Protein 7EO3 (pdb70)

Sequence (282 aa):
GSSVPAYSGWTLVWADDFTGPAGSLPSSSENWIFDTGHSYPGGPDNWGTGEIIQRYTDDDPANVSLDGNGNLRITPLRSASGEWTSARIETRRRADFKPAPGGVLRIEARRIQLPNVTGEAALGYWPAFWALLGSPYRGDYWNWPRIGEFDIMENVNGLNRVWGVLHCGVAPGGPCNEYDGLGNSRECPGTTCQAGMHTYRFEWDTSRSPNELRWYVDGQHYHTIRQDQLDATTWSSSNMTGHGGYFLLLNVAMMGGAFPDGVAGHATPTSATVPGRSMIVDYVVGVWQSGG

Structure (mmCIF, N/CA/C/O backbone):
data_7EO3
#
_entry.id   7EO3
#
_cell.length_a   60.397
_cell.length_b   61.010
_cell.length_c   70.672
_cell.angle_alpha   90.000
_cell.angle_beta   90.000
_cell.angle_gamma   90.000
#
_symmetry.space_group_name_H-M   'P 21 21 21'
#
loop_
_entity.id
_entity.type
_entity.pdbx_description
1 polymer 1,3-beta-glucanase
2 non-polymer 2-AMINO-2-HYDROXYMETHYL-PROPANE-1,3-DIOL
3 non-polymer 'MAGNESIUM ION'
4 water water
#
loop_
_atom_site.group_PDB
_atom_site.id
_atom_site.type_symbol
_atom_site.label_atom_id
_atom_site.label_alt_id
_atom_site.label_comp_id
_atom_site.label_asym_id
_atom_site.label_entity_id
_atom_site.label_seq_id
_atom_site.pdbx_PDB_ins_code
_atom_site.Cartn_x
_atom_site.Cartn_y
_atom_site.Cartn_z
_atom_site.occupancy
_atom_site.B_iso_or_equiv
_atom_site.auth_seq_id
_atom_site.auth_comp_id
_atom_site.auth_asym_id
_atom_site.auth_atom_id
_atom_site.pdbx_PDB_model_num
ATOM 1 N N . GLY A 1 1 ? 0.246 -16.574 14.701 1.00 43.25 -1 GLY A N 1
ATOM 2 C CA . GLY A 1 1 ? 0.687 -15.367 15.374 1.00 42.92 -1 GLY A CA 1
ATOM 3 C C . GLY A 1 1 ? 0.960 -15.545 16.857 1.00 41.76 -1 GLY A C 1
ATOM 4 O O . GLY A 1 1 ? 1.706 -14.768 17.453 1.00 45.01 -1 GLY A O 1
ATOM 5 N N . SER A 1 2 ? 0.369 -16.578 17.452 1.00 37.82 0 SER A N 1
ATOM 6 C CA . SER A 1 2 ? 0.453 -16.749 18.897 1.00 33.42 0 SER A CA 1
ATOM 7 C C . SER A 1 2 ? 1.825 -17.274 19.321 1.00 24.98 0 SER A C 1
ATOM 8 O O . SER A 1 2 ? 2.459 -18.062 18.608 1.00 22.13 0 SER A O 1
ATOM 11 N N . SER A 1 3 ? 2.278 -16.804 20.492 1.00 20.29 1 SER A N 1
ATOM 12 C CA . SER A 1 3 ? 3.522 -17.193 21.163 1.00 19.00 1 SER A CA 1
ATOM 13 C C . SER A 1 3 ? 4.759 -16.507 20.583 1.00 16.69 1 SER A C 1
ATOM 14 O O . SER A 1 3 ? 4.728 -15.996 19.459 1.00 17.17 1 SER A O 1
ATOM 17 N N . VAL A 1 4 ? 5.844 -16.485 21.354 1.00 15.65 2 VAL A N 1
ATOM 18 C CA . VAL A 1 4 ? 7.056 -15.745 20.971 1.00 15.73 2 VAL A CA 1
ATOM 19 C C . VAL A 1 4 ? 7.610 -16.311 19.669 1.00 15.96 2 VAL A C 1
ATOM 20 O O . VAL A 1 4 ? 7.871 -17.528 19.584 1.00 17.21 2 VAL A O 1
ATOM 24 N N . PRO A 1 5 ? 7.831 -15.489 18.642 1.00 15.65 3 PRO A N 1
ATOM 25 C CA . PRO A 1 5 ? 8.330 -16.008 17.363 1.00 16.49 3 PRO A CA 1
ATOM 26 C C . PRO A 1 5 ? 9.786 -16.430 17.449 1.00 16.79 3 PRO A C 1
ATOM 27 O O . PRO A 1 5 ? 10.571 -15.910 18.240 1.00 19.14 3 PRO A O 1
ATOM 31 N N . ALA A 1 6 ? 10.152 -17.353 16.564 1.00 16.59 4 ALA A N 1
ATOM 32 C CA . ALA A 1 6 ? 11.513 -17.878 16.490 1.00 15.74 4 ALA A CA 1
ATOM 33 C C . ALA A 1 6 ? 12.223 -17.198 15.320 1.00 16.00 4 ALA A C 1
ATOM 34 O O . ALA A 1 6 ? 12.398 -17.773 14.246 1.00 16.07 4 ALA A O 1
ATOM 36 N N . TYR A 1 7 ? 12.654 -15.951 15.539 1.00 16.41 5 TYR A N 1
ATOM 37 C CA . TYR A 1 7 ? 13.195 -15.136 14.452 1.00 15.88 5 TYR A CA 1
ATOM 38 C C . TYR A 1 7 ? 14.558 -15.654 14.010 1.00 17.17 5 TYR A C 1
ATOM 39 O O . TYR A 1 7 ? 15.506 -15.707 14.803 1.00 20.98 5 TYR A O 1
ATOM 48 N N . SER A 1 8 ? 14.654 -16.009 12.736 1.00 14.96 6 SER A N 1
ATOM 49 C CA . SER A 1 8 ? 15.900 -16.478 12.147 1.00 15.00 6 SER A CA 1
ATOM 50 C C . SER A 1 8 ? 16.833 -15.297 11.892 1.00 14.72 6 SER A C 1
ATOM 51 O O . SER A 1 8 ? 16.411 -14.249 11.400 1.00 15.04 6 SER A O 1
ATOM 54 N N . GLY A 1 9 ? 18.107 -15.467 12.237 1.00 14.98 7 GLY A N 1
ATOM 55 C CA . GLY A 1 9 ? 19.078 -14.410 12.048 1.00 15.40 7 GLY A CA 1
ATOM 56 C C . GLY A 1 9 ? 19.116 -13.387 13.157 1.00 14.78 7 GLY A C 1
ATOM 57 O O . GLY A 1 9 ? 19.832 -12.384 13.036 1.00 15.91 7 GLY A O 1
ATOM 58 N N . TRP A 1 10 ? 18.348 -13.600 14.223 1.00 13.81 8 TRP A N 1
ATOM 59 C CA . TRP A 1 10 ? 18.338 -12.761 15.411 1.00 13.30 8 TRP A CA 1
ATOM 60 C C . TRP A 1 10 ? 18.519 -13.656 16.625 1.00 13.43 8 TRP A C 1
ATOM 61 O O . TRP A 1 10 ? 18.258 -14.860 16.573 1.00 15.86 8 TRP A O 1
ATOM 72 N N . THR A 1 11 ? 18.979 -13.062 17.719 1.00 12.67 9 THR A N 1
ATOM 73 C CA . THR A 1 11 ? 19.172 -13.775 18.975 1.00 12.69 9 THR A CA 1
ATOM 74 C C . THR A 1 11 ? 18.202 -13.228 20.010 1.00 12.07 9 THR A C 1
ATOM 75 O O . THR A 1 11 ? 18.174 -12.020 20.261 1.00 12.41 9 THR A O 1
ATOM 79 N N . LEU A 1 12 ? 17.407 -14.118 20.601 1.00 12.90 10 LEU A N 1
ATOM 80 C CA . LEU A 1 12 ? 16.493 -13.713 21.657 1.00 13.81 10 LEU A CA 1
ATOM 81 C C . LEU A 1 12 ? 17.299 -13.365 22.903 1.00 14.13 10 LEU A C 1
ATOM 82 O O . LEU A 1 12 ? 18.057 -14.199 23.412 1.00 15.97 10 LEU A O 1
ATOM 87 N N . VAL A 1 13 ? 17.152 -12.131 23.377 1.00 13.32 11 VAL A N 1
ATOM 88 C CA . VAL A 1 13 ? 17.807 -11.678 24.600 1.00 14.36 11 VAL A CA 1
ATOM 89 C C . VAL A 1 13 ? 16.982 -12.035 25.823 1.00 13.65 11 VAL A C 1
ATOM 90 O O . VAL A 1 13 ? 17.508 -12.536 26.820 1.00 15.07 11 VAL A O 1
ATOM 94 N N . TRP A 1 14 ? 15.680 -11.772 25.755 1.00 12.78 12 TRP A N 1
ATOM 95 C CA . TRP A 1 14 ? 14.792 -11.904 26.896 1.00 13.40 12 TRP A CA 1
ATOM 96 C C . TRP A 1 14 ? 13.363 -11.907 26.375 1.00 12.53 12 TRP A C 1
ATOM 97 O O . TRP A 1 14 ? 13.048 -11.193 25.421 1.00 12.81 12 TRP A O 1
ATOM 108 N N . ALA A 1 15 ? 12.507 -12.711 26.999 1.00 12.51 13 ALA A N 1
ATOM 109 C CA . ALA A 1 15 ? 11.097 -12.699 26.638 1.00 13.00 13 ALA A CA 1
ATOM 110 C C . ALA A 1 15 ? 10.286 -13.234 27.802 1.00 13.31 13 ALA A C 1
ATOM 111 O O . ALA A 1 15 ? 10.789 -13.980 28.646 1.00 15.11 13 ALA A O 1
ATOM 113 N N . ASP A 1 16 ? 9.022 -12.831 27.837 1.00 11.98 14 ASP A N 1
ATOM 114 C CA . ASP A 1 16 ? 8.034 -13.442 28.712 1.00 11.94 14 ASP A CA 1
ATOM 115 C C . ASP A 1 16 ? 6.804 -13.738 27.868 1.00 11.81 14 ASP A C 1
ATOM 116 O O . ASP A 1 16 ? 6.207 -12.816 27.303 1.00 12.50 14 ASP A O 1
ATOM 121 N N . ASP A 1 17 ? 6.458 -15.023 27.751 1.00 11.85 15 ASP A N 1
ATOM 122 C CA . ASP A 1 17 ? 5.270 -15.453 27.020 1.00 12.10 15 ASP A CA 1
ATOM 123 C C . ASP A 1 17 ? 4.057 -15.598 27.925 1.00 11.94 15 ASP A C 1
ATOM 124 O O . ASP A 1 17 ? 2.988 -16.004 27.454 1.00 12.29 15 ASP A O 1
ATOM 129 N N . PHE A 1 18 ? 4.202 -15.293 29.216 1.00 12.33 16 PHE A N 1
ATOM 130 C CA . PHE A 1 18 ? 3.071 -15.235 30.142 1.00 12.48 16 PHE A CA 1
ATOM 131 C C . PHE A 1 18 ? 2.324 -16.562 30.252 1.00 13.54 16 PHE A C 1
ATOM 132 O O . PHE A 1 18 ? 1.100 -16.608 30.386 1.00 14.18 16 PHE A O 1
ATOM 140 N N . THR A 1 19 ? 3.072 -17.651 30.255 1.00 15.98 17 THR A N 1
ATOM 141 C CA . THR A 1 19 ? 2.479 -18.958 30.471 1.00 17.31 17 THR A CA 1
ATOM 142 C C . THR A 1 19 ? 2.398 -19.245 31.965 1.00 17.01 17 THR A C 1
ATOM 143 O O . THR A 1 19 ? 3.241 -18.811 32.757 1.00 17.68 17 THR A O 1
ATOM 147 N N . GLY A 1 20 ? 1.345 -19.948 32.352 1.00 16.66 18 GLY A N 1
ATOM 148 C CA . GLY A 1 20 ? 1.123 -20.255 33.741 1.00 16.82 18 GLY A CA 1
ATOM 149 C C . GLY A 1 20 ? -0.351 -20.218 34.073 1.00 17.10 18 GLY A C 1
ATOM 150 O O . GLY A 1 20 ? -1.185 -19.833 33.249 1.00 17.16 18 GLY A O 1
ATOM 151 N N . PRO A 1 21 ? -0.696 -20.617 35.294 1.00 17.20 19 PRO A N 1
ATOM 152 C CA . PRO A 1 21 ? -2.108 -20.839 35.628 1.00 17.53 19 PRO A CA 1
ATOM 153 C C . PRO A 1 21 ? -2.903 -19.547 35.730 1.00 16.07 19 PRO A C 1
ATOM 154 O O . PRO A 1 21 ? -2.399 -18.497 36.137 1.00 16.13 19 PRO A O 1
ATOM 158 N N . ALA A 1 22 ? -4.177 -19.654 35.361 1.00 16.13 20 ALA A N 1
ATOM 159 C CA . ALA A 1 22 ? -5.109 -18.541 35.472 1.00 16.68 20 ALA A CA 1
ATOM 160 C C . ALA A 1 22 ? -5.125 -17.986 36.888 1.00 16.50 20 ALA A C 1
ATOM 161 O O . ALA A 1 22 ? -5.190 -18.737 37.866 1.00 17.02 20 ALA A O 1
ATOM 163 N N . GLY A 1 23 ? -5.077 -16.659 36.989 1.00 16.20 21 GLY A N 1
ATOM 164 C CA . GLY A 1 23 ? -5.134 -15.981 38.264 1.00 16.32 21 GLY A CA 1
ATOM 165 C C . GLY A 1 23 ? -3.802 -15.798 38.956 1.00 15.66 21 GLY A C 1
ATOM 166 O O . GLY A 1 23 ? -3.742 -15.079 39.959 1.00 17.03 21 GLY A O 1
ATOM 167 N N . SER A 1 24 ? -2.732 -16.412 38.456 1.00 15.30 22 SER A N 1
ATOM 168 C CA . SER A 1 24 ? -1.430 -16.228 39.074 1.00 15.43 22 SER A CA 1
ATOM 169 C C . SER A 1 24 ? -0.792 -14.937 38.568 1.00 14.49 22 SER A C 1
ATOM 170 O O . SER A 1 24 ? -1.134 -14.417 37.500 1.00 14.17 22 SER A O 1
ATOM 173 N N . LEU A 1 25 ? 0.141 -14.416 39.357 1.00 14.88 23 LEU A N 1
ATOM 174 C CA . LEU A 1 25 ? 0.822 -13.192 38.971 1.00 14.85 23 LEU A CA 1
ATOM 175 C C . LEU A 1 25 ? 1.954 -13.513 38.003 1.00 14.76 23 LEU A C 1
ATOM 176 O O . LEU A 1 25 ? 2.538 -14.601 38.057 1.00 15.36 23 LEU A O 1
ATOM 181 N N . PRO A 1 26 ? 2.290 -12.581 37.113 1.00 15.02 24 PRO A N 1
ATOM 182 C CA . PRO A 1 26 ? 3.494 -12.760 36.303 1.00 15.34 24 PRO A CA 1
ATOM 183 C C . PRO A 1 26 ? 4.728 -12.819 37.195 1.00 14.46 24 PRO A C 1
ATOM 184 O O . PRO A 1 26 ? 4.705 -12.425 38.363 1.00 14.35 24 PRO A O 1
ATOM 188 N N . SER A 1 27 ? 5.816 -13.323 36.619 1.00 14.20 25 SER A N 1
ATOM 189 C CA . SER A 1 27 ? 7.012 -13.661 37.382 1.00 15.16 25 SER A CA 1
ATOM 190 C C . SER A 1 27 ? 7.651 -12.447 38.058 1.00 14.42 25 SER A C 1
ATOM 191 O O . SER A 1 27 ? 7.992 -11.458 37.404 1.00 15.04 25 SER A O 1
ATOM 194 N N . SER A 1 28 ? 7.860 -12.547 39.376 1.00 14.26 26 SER A N 1
ATOM 195 C CA A SER A 1 28 ? 8.554 -11.483 40.092 0.60 14.86 26 SER A CA 1
ATOM 196 C CA B SER A 1 28 ? 8.561 -11.512 40.133 0.40 15.17 26 SER A CA 1
ATOM 197 C C . SER A 1 28 ? 10.060 -11.514 39.872 1.00 14.81 26 SER A C 1
ATOM 198 O O . SER A 1 28 ? 10.739 -10.535 40.209 1.00 15.82 26 SER A O 1
ATOM 203 N N . GLU A 1 29 ? 10.597 -12.601 39.313 1.00 15.55 27 GLU A N 1
ATOM 204 C CA . GLU A 1 29 ? 11.980 -12.569 38.857 1.00 17.76 27 GLU A CA 1
ATOM 205 C C . GLU A 1 29 ? 12.116 -11.654 37.647 1.00 16.21 27 GLU A C 1
ATOM 206 O O . GLU A 1 29 ? 13.109 -10.930 37.512 1.00 18.59 27 GLU A O 1
ATOM 212 N N . ASN A 1 30 ? 11.117 -11.669 36.764 1.00 14.44 28 ASN A N 1
ATOM 213 C CA . ASN A 1 30 ? 11.141 -10.846 35.560 1.00 14.16 28 ASN A CA 1
ATOM 214 C C . ASN A 1 30 ? 10.670 -9.426 35.814 1.00 12.74 28 ASN A C 1
ATOM 215 O O . ASN A 1 30 ? 11.158 -8.503 35.154 1.00 13.11 28 ASN A O 1
ATOM 220 N N . TRP A 1 31 ? 9.714 -9.240 36.728 1.00 12.40 29 TRP A N 1
ATOM 221 C CA . TRP A 1 31 ? 8.928 -8.019 36.802 1.00 11.81 29 TRP A CA 1
ATOM 222 C C . TRP A 1 31 ? 8.907 -7.438 38.205 1.00 11.77 29 TRP A C 1
ATOM 223 O O . TRP A 1 31 ? 8.810 -8.167 39.199 1.00 13.49 29 TRP A O 1
ATOM 234 N N . ILE A 1 32 ? 8.968 -6.110 38.250 1.00 11.45 30 ILE A N 1
ATOM 235 C CA . ILE A 1 32 ? 8.638 -5.300 39.412 1.00 11.92 30 ILE A CA 1
ATOM 236 C C . ILE A 1 32 ? 7.198 -4.837 39.242 1.00 11.40 30 ILE A C 1
ATOM 237 O O . ILE A 1 32 ? 6.819 -4.366 38.165 1.00 12.34 30 ILE A O 1
ATOM 242 N N . PHE A 1 33 ? 6.393 -4.966 40.292 1.00 11.43 31 PHE A N 1
ATOM 243 C CA . PHE A 1 33 ? 5.034 -4.431 40.302 1.00 11.99 31 PHE A CA 1
ATOM 244 C C . PHE A 1 33 ? 5.085 -3.067 40.982 1.00 11.74 31 PHE A C 1
ATOM 245 O O . PHE A 1 33 ? 5.383 -2.967 42.177 1.00 13.12 31 PHE A O 1
ATOM 253 N N . ASP A 1 34 ? 4.790 -2.018 40.226 1.00 12.30 32 ASP A N 1
ATOM 254 C CA . ASP A 1 34 ? 4.755 -0.677 40.792 1.00 12.34 32 ASP A CA 1
ATOM 255 C C . ASP A 1 34 ? 3.414 -0.462 41.483 1.00 13.17 32 ASP A C 1
ATOM 256 O O . ASP A 1 34 ? 2.369 -0.863 40.967 1.00 14.96 32 ASP A O 1
ATOM 261 N N . THR A 1 35 ? 3.430 0.157 42.664 1.00 12.91 33 THR A N 1
ATOM 262 C CA . THR A 1 35 ? 2.181 0.409 43.370 1.00 13.06 33 THR A CA 1
ATOM 263 C C . THR A 1 35 ? 2.005 1.893 43.661 1.00 13.21 33 THR A C 1
ATOM 264 O O . THR A 1 35 ? 2.967 2.667 43.706 1.00 14.26 33 THR A O 1
ATOM 268 N N . GLY A 1 36 ? 0.755 2.275 43.895 1.00 12.77 34 GLY A N 1
ATOM 269 C CA . GLY A 1 36 ? 0.472 3.626 44.329 1.00 13.27 34 GLY A CA 1
ATOM 270 C C . GLY A 1 36 ? 0.314 4.622 43.201 1.00 12.94 34 GLY A C 1
ATOM 271 O O . GLY A 1 36 ? -0.065 4.264 42.077 1.00 13.40 34 GLY A O 1
ATOM 272 N N . HIS A 1 37 ? 0.618 5.884 43.512 1.00 12.89 35 HIS A N 1
ATOM 273 C CA . HIS A 1 37 ? 0.415 7.013 42.618 1.00 13.40 35 HIS A CA 1
ATOM 274 C C . HIS A 1 37 ? 1.710 7.627 42.107 1.00 13.09 35 HIS A C 1
ATOM 275 O O . HIS A 1 37 ? 1.654 8.602 41.352 1.00 13.84 35 HIS A O 1
ATOM 282 N N . SER A 1 38 ? 2.867 7.102 42.496 1.00 13.29 36 SER A N 1
ATOM 283 C CA . SER A 1 38 ? 4.126 7.661 42.016 1.00 13.45 36 SER A CA 1
ATOM 284 C C . SER A 1 38 ? 5.253 6.701 42.348 1.00 12.95 36 SER A C 1
ATOM 285 O O . SER A 1 38 ? 5.114 5.825 43.205 1.00 13.34 36 SER A O 1
ATOM 288 N N . TYR A 1 39 ? 6.387 6.908 41.685 1.00 12.63 37 TYR A N 1
ATOM 289 C CA . TYR A 1 39 ? 7.627 6.377 42.215 1.00 12.91 37 TYR A CA 1
ATOM 290 C C . TYR A 1 39 ? 7.937 7.079 43.536 1.00 13.06 37 TYR A C 1
ATOM 291 O O . TYR A 1 39 ? 7.506 8.219 43.759 1.00 13.52 37 TYR A O 1
ATOM 300 N N . PRO A 1 40 ? 8.691 6.432 44.425 1.00 13.60 38 PRO A N 1
ATOM 301 C CA . PRO A 1 40 ? 9.037 7.079 45.702 1.00 14.25 38 PRO A CA 1
ATOM 302 C C . PRO A 1 40 ? 9.951 8.268 45.445 1.00 14.43 38 PRO A C 1
ATOM 303 O O . PRO A 1 40 ? 11.016 8.131 44.838 1.00 15.30 38 PRO A O 1
ATOM 307 N N . GLY A 1 41 ? 9.515 9.448 45.886 1.00 14.10 39 GLY A N 1
ATOM 308 C CA . GLY A 1 41 ? 10.243 10.658 45.576 1.00 14.38 39 GLY A CA 1
ATOM 309 C C . GLY A 1 41 ? 10.098 11.133 44.151 1.00 14.52 39 GLY A C 1
ATOM 310 O O . GLY A 1 41 ? 10.802 12.065 43.753 1.00 15.60 39 GLY A O 1
ATOM 311 N N . GLY A 1 42 ? 9.202 10.534 43.372 1.00 13.54 40 GLY A N 1
ATOM 312 C CA . GLY A 1 42 ? 9.021 10.909 41.992 1.00 13.32 40 GLY A CA 1
ATOM 313 C C . GLY A 1 42 ? 7.880 11.885 41.795 1.00 13.94 40 GLY A C 1
ATOM 314 O O . GLY A 1 42 ? 7.238 12.324 42.752 1.00 14.60 40 GLY A O 1
ATOM 315 N N . PRO A 1 43 ? 7.610 12.255 40.546 1.00 14.34 41 PRO A N 1
ATOM 316 C CA . PRO A 1 43 ? 6.518 13.202 40.285 1.00 15.01 41 PRO A CA 1
ATOM 317 C C . PRO A 1 43 ? 5.161 12.617 40.659 1.00 13.71 41 PRO A C 1
ATOM 318 O O . PRO A 1 43 ? 4.915 11.412 40.528 1.00 13.67 41 PRO A O 1
ATOM 322 N N . ASP A 1 44 ? 4.275 13.499 41.130 1.00 14.47 42 ASP A N 1
ATOM 323 C CA . ASP A 1 44 ? 2.939 13.099 41.550 1.00 15.00 42 ASP A CA 1
ATOM 324 C C . ASP A 1 44 ? 2.178 12.461 40.397 1.00 14.17 42 ASP A C 1
ATOM 325 O O . ASP A 1 44 ? 2.312 12.863 39.238 1.00 14.29 42 ASP A O 1
ATOM 330 N N . ASN A 1 45 ? 1.325 11.497 40.735 1.00 13.94 43 ASN A N 1
ATOM 331 C CA . ASN A 1 45 ? 0.419 10.877 39.770 1.00 13.93 43 ASN A CA 1
ATOM 332 C C . ASN A 1 45 ? 1.151 10.444 38.508 1.00 13.24 43 ASN A C 1
ATOM 333 O O . ASN A 1 45 ? 0.727 10.719 37.382 1.00 12.99 43 ASN A O 1
ATOM 338 N N . TRP A 1 46 ? 2.286 9.775 38.718 1.00 12.81 44 TRP A N 1
ATOM 339 C CA . TRP A 1 46 ? 3.083 9.173 37.656 1.00 12.56 44 TRP A CA 1
ATOM 340 C C . TRP A 1 46 ? 3.545 10.195 36.622 1.00 12.83 44 TRP A C 1
ATOM 341 O O . TRP A 1 46 ? 3.887 9.833 35.491 1.00 13.23 44 TRP A O 1
ATOM 352 N N . GLY A 1 47 ? 3.577 11.473 37.007 1.00 13.08 45 GLY A N 1
ATOM 353 C CA . GLY A 1 47 ? 3.982 12.525 36.101 1.00 13.76 45 GLY A CA 1
ATOM 354 C C . GLY A 1 47 ? 2.971 12.900 35.045 1.00 13.56 45 GLY A C 1
ATOM 355 O O . GLY A 1 47 ? 3.288 13.708 34.175 1.00 15.46 45 GLY A O 1
ATOM 356 N N . THR A 1 48 ? 1.758 12.348 35.088 1.00 13.11 46 THR A N 1
ATOM 357 C CA . THR A 1 48 ? 0.774 12.577 34.037 1.00 12.97 46 THR A CA 1
ATOM 358 C C . THR A 1 48 ? -0.548 13.132 34.533 1.00 12.84 46 THR A C 1
ATOM 359 O O . THR A 1 48 ? -1.349 13.580 33.705 1.00 13.54 46 THR A O 1
ATOM 363 N N . GLY A 1 49 ? -0.828 13.060 35.831 1.00 12.74 47 GLY A N 1
ATOM 364 C CA . GLY A 1 49 ? -2.138 13.404 36.343 1.00 13.69 47 GLY A CA 1
ATOM 365 C C . GLY A 1 49 ? -3.129 12.259 36.360 1.00 13.21 47 GLY A C 1
ATOM 366 O O . GLY A 1 49 ? -4.257 12.451 36.823 1.00 14.59 47 GLY A O 1
ATOM 367 N N . GLU A 1 50 ? -2.748 11.079 35.872 1.00 12.36 48 GLU A N 1
ATOM 368 C CA . GLU A 1 50 ? -3.628 9.916 35.930 1.00 12.55 48 GLU A CA 1
ATOM 369 C C . GLU A 1 50 ? -4.030 9.640 37.377 1.00 12.50 48 GLU A C 1
ATOM 370 O O . GLU A 1 50 ? -3.278 9.921 38.318 1.00 13.20 48 GLU A O 1
ATOM 376 N N . ILE A 1 51 ? -5.220 9.064 37.559 1.00 13.11 49 ILE A N 1
ATOM 377 C CA A ILE A 1 51 ? -5.848 9.023 38.877 0.54 13.23 49 ILE A CA 1
ATOM 378 C CA B ILE A 1 51 ? -5.859 9.022 38.873 0.46 13.78 49 ILE A CA 1
ATOM 379 C C . ILE A 1 51 ? -5.906 7.634 39.502 1.00 13.75 49 ILE A C 1
ATOM 380 O O . ILE A 1 51 ? -6.303 7.523 40.672 1.00 14.35 49 ILE A O 1
ATOM 389 N N . GLN A 1 52 ? -5.513 6.582 38.790 1.00 13.31 50 GLN A N 1
ATOM 390 C CA . GLN A 1 52 ? -5.636 5.239 39.353 1.00 13.33 50 GLN A CA 1
ATOM 391 C C . GLN A 1 52 ? -4.525 4.939 40.358 1.00 13.10 50 GLN A C 1
ATOM 392 O O . GLN A 1 52 ? -3.423 5.488 40.288 1.00 13.43 50 GLN A O 1
ATOM 398 N N . ARG A 1 53 ? -4.832 4.058 41.307 1.00 13.17 51 ARG A N 1
ATOM 399 C CA . ARG A 1 53 ? -3.830 3.493 42.203 1.00 13.30 51 ARG A CA 1
ATOM 400 C C . ARG A 1 53 ? -3.382 2.158 41.622 1.00 13.22 51 ARG A C 1
ATOM 401 O O . ARG A 1 53 ? -4.209 1.274 41.381 1.00 13.75 51 ARG A O 1
ATOM 409 N N . TYR A 1 54 ? -2.087 2.015 41.385 1.00 12.53 52 TYR A N 1
ATOM 410 C CA . TYR A 1 54 ? -1.570 0.754 40.887 1.00 12.24 52 TYR A CA 1
ATOM 411 C C . TYR A 1 54 ? -1.402 -0.228 42.041 1.00 11.90 52 TYR A C 1
ATOM 412 O O . TYR A 1 54 ? -1.068 0.166 43.166 1.00 12.79 52 TYR A O 1
ATOM 421 N N . THR A 1 55 ? -1.654 -1.510 41.761 1.00 12.20 53 THR A N 1
ATOM 422 C CA . THR A 1 55 ? -1.670 -2.546 42.784 1.00 12.76 53 THR A CA 1
ATOM 423 C C . THR A 1 55 ? -0.930 -3.781 42.298 1.00 13.19 53 THR A C 1
ATOM 424 O O . THR A 1 55 ? -0.602 -3.920 41.119 1.00 14.42 53 THR A O 1
ATOM 428 N N . ASP A 1 56 ? -0.709 -4.706 43.233 1.00 13.49 54 ASP A N 1
ATOM 429 C CA . ASP A 1 56 ? -0.296 -6.070 42.923 1.00 14.47 54 ASP A CA 1
ATOM 430 C C . ASP A 1 56 ? -1.439 -7.068 43.105 1.00 14.17 54 ASP A C 1
ATOM 431 O O . ASP A 1 56 ? -1.194 -8.260 43.313 1.00 15.33 54 ASP A O 1
ATOM 436 N N . ASP A 1 57 ? -2.677 -6.596 43.032 1.00 13.92 55 ASP A N 1
ATOM 437 C CA A ASP A 1 57 ? -3.839 -7.457 43.219 0.57 13.92 55 ASP A CA 1
ATOM 438 C CA B ASP A 1 57 ? -3.829 -7.468 43.222 0.43 14.15 55 ASP A CA 1
ATOM 439 C C . ASP A 1 57 ? -4.059 -8.297 41.965 1.00 14.03 55 ASP A C 1
ATOM 440 O O . ASP A 1 57 ? -4.096 -7.740 40.858 1.00 12.99 55 ASP A O 1
ATOM 449 N N . PRO A 1 58 ? -4.228 -9.619 42.091 1.00 14.98 56 PRO A N 1
ATOM 450 C CA . PRO A 1 58 ? -4.556 -10.430 40.905 1.00 15.50 56 PRO A CA 1
ATOM 451 C C . PRO A 1 58 ? -5.785 -9.946 40.151 1.00 14.89 56 PRO A C 1
ATOM 452 O O . PRO A 1 58 ? -5.899 -10.200 38.945 1.00 15.89 56 PRO A O 1
ATOM 456 N N . ALA A 1 59 ? -6.709 -9.250 40.820 1.00 14.67 57 ALA A N 1
ATOM 457 C CA . ALA A 1 59 ? -7.859 -8.691 40.116 1.00 15.43 57 ALA A CA 1
ATOM 458 C C . ALA A 1 59 ? -7.444 -7.639 39.094 1.00 14.43 57 ALA A C 1
ATOM 459 O O . ALA A 1 59 ? -8.150 -7.430 38.099 1.00 15.20 57 ALA A O 1
ATOM 461 N N . ASN A 1 60 ? -6.322 -6.953 39.328 1.00 13.18 58 ASN A N 1
ATOM 462 C CA . ASN A 1 60 ? -5.810 -5.968 38.382 1.00 12.89 58 ASN A CA 1
ATOM 463 C C . ASN A 1 60 ? -4.741 -6.517 37.448 1.00 12.30 58 ASN A C 1
ATOM 464 O O . ASN A 1 60 ? -4.518 -5.932 36.383 1.00 12.81 58 ASN A O 1
ATOM 469 N N . VAL A 1 61 ? -4.044 -7.587 37.826 1.00 12.04 59 VAL A N 1
ATOM 470 C CA . VAL A 1 61 ? -2.949 -8.106 37.013 1.00 12.48 59 VAL A CA 1
ATOM 471 C C . VAL A 1 61 ? -2.792 -9.604 37.256 1.00 13.20 59 VAL A C 1
ATOM 472 O O . VAL A 1 61 ? -2.502 -10.039 38.377 1.00 13.84 59 VAL A O 1
ATOM 476 N N . SER A 1 62 ? -3.004 -10.408 36.218 1.00 12.81 60 SER A N 1
ATOM 477 C CA . SER A 1 62 ? -2.813 -11.844 36.374 1.00 13.74 60 SER A CA 1
ATOM 478 C C . SER A 1 62 ? -2.746 -12.508 35.011 1.00 13.64 60 SER A C 1
ATOM 479 O O . SER A 1 62 ? -3.197 -11.957 34.004 1.00 14.97 60 SER A O 1
ATOM 482 N N . LEU A 1 63 ? -2.188 -13.716 35.006 1.00 13.15 61 LEU A N 1
ATOM 483 C CA . LEU A 1 63 ? -2.221 -14.554 33.816 1.00 13.38 61 LEU A CA 1
ATOM 484 C C . LEU A 1 63 ? -3.622 -15.114 33.621 1.00 13.90 61 LEU A C 1
ATOM 485 O O . LEU A 1 63 ? -4.379 -15.292 34.580 1.00 14.92 61 LEU A O 1
ATOM 490 N N . ASP A 1 64 ? -3.966 -15.408 32.369 1.00 13.99 62 ASP A N 1
ATOM 491 C CA . ASP A 1 64 ? -5.281 -15.954 32.062 1.00 15.11 62 ASP A CA 1
ATOM 492 C C . ASP A 1 64 ? -5.296 -17.474 31.932 1.00 15.48 62 ASP A C 1
ATOM 493 O O . ASP A 1 64 ? -6.368 -18.054 31.735 1.00 16.93 62 ASP A O 1
ATOM 498 N N . GLY A 1 65 ? -4.145 -18.131 32.074 1.00 15.21 63 GLY A N 1
ATOM 499 C CA . GLY A 1 65 ? -4.049 -19.561 31.887 1.00 16.03 63 GLY A CA 1
ATOM 500 C C . GLY A 1 65 ? -3.967 -19.992 30.444 1.00 17.43 63 GLY A C 1
ATOM 501 O O . GLY A 1 65 ? -3.805 -21.192 30.182 1.00 20.05 63 GLY A O 1
ATOM 502 N N . ASN A 1 66 ? -4.090 -19.058 29.499 1.00 17.52 64 ASN A N 1
ATOM 503 C CA . ASN A 1 66 ? -4.024 -19.334 28.071 1.00 19.14 64 ASN A CA 1
ATOM 504 C C . ASN A 1 66 ? -2.775 -18.749 27.430 1.00 16.39 64 ASN A C 1
ATOM 505 O O . ASN A 1 66 ? -2.716 -18.646 26.201 1.00 17.16 64 ASN A O 1
ATOM 510 N N . GLY A 1 67 ? -1.796 -18.330 28.228 1.00 14.62 65 GLY A N 1
ATOM 511 C CA . GLY A 1 67 ? -0.593 -17.737 27.686 1.00 13.76 65 GLY A CA 1
ATOM 512 C C . GLY A 1 67 ? -0.611 -16.233 27.557 1.00 12.93 65 GLY A C 1
ATOM 513 O O . GLY A 1 67 ? 0.234 -15.682 26.840 1.00 13.49 65 GLY A O 1
ATOM 514 N N . ASN A 1 68 ? -1.540 -15.545 28.225 1.00 12.86 66 ASN A N 1
ATOM 515 C CA . ASN A 1 68 ? -1.594 -14.094 28.186 1.00 12.46 66 ASN A CA 1
ATOM 516 C C . ASN A 1 68 ? -1.596 -13.507 29.585 1.00 12.07 66 ASN A C 1
ATOM 517 O O . ASN A 1 68 ? -2.117 -14.097 30.535 1.00 13.72 66 ASN A O 1
ATOM 522 N N . LEU A 1 69 ? -1.046 -12.304 29.678 1.00 12.08 67 LEU A N 1
ATOM 523 C CA . LEU A 1 69 ? -1.224 -11.447 30.836 1.00 12.44 67 LEU A CA 1
ATOM 524 C C . LEU A 1 69 ? -2.456 -10.582 30.618 1.00 12.44 67 LEU A C 1
ATOM 525 O O . LEU A 1 69 ? -2.694 -10.096 29.511 1.00 13.10 67 LEU A O 1
ATOM 530 N N . ARG A 1 70 ? -3.225 -10.366 31.682 1.00 12.46 68 ARG A N 1
ATOM 531 C CA . ARG A 1 70 ? -4.319 -9.402 31.670 1.00 13.39 68 ARG A CA 1
ATOM 532 C C . ARG A 1 70 ? -4.024 -8.307 32.682 1.00 12.15 68 ARG A C 1
ATOM 533 O O . ARG A 1 70 ? -3.721 -8.598 33.844 1.00 12.97 68 ARG A O 1
ATOM 541 N N . ILE A 1 71 ? -4.109 -7.051 32.245 1.00 11.68 69 ILE A N 1
ATOM 542 C CA . ILE A 1 71 ? -4.095 -5.901 33.146 1.00 11.90 69 ILE A CA 1
ATOM 543 C C . ILE A 1 71 ? -5.462 -5.241 33.059 1.00 12.12 69 ILE A C 1
ATOM 544 O O . ILE A 1 71 ? -5.904 -4.867 31.965 1.00 12.51 69 ILE A O 1
ATOM 549 N N . THR A 1 72 ? -6.123 -5.085 34.202 1.00 12.68 70 THR A N 1
ATOM 550 C CA . THR A 1 72 ? -7.535 -4.705 34.237 1.00 13.33 70 THR A CA 1
ATOM 551 C C . THR A 1 72 ? -7.786 -3.532 35.170 1.00 12.99 70 THR A C 1
ATOM 552 O O . THR A 1 72 ? -7.667 -3.691 36.403 1.00 13.21 70 THR A O 1
ATOM 556 N N . PRO A 1 73 ? -8.188 -2.372 34.655 1.00 12.90 71 PRO A N 1
ATOM 557 C CA . PRO A 1 73 ? -8.638 -1.295 35.543 1.00 13.16 71 PRO A CA 1
ATOM 558 C C . PRO A 1 73 ? -9.992 -1.626 36.149 1.00 12.77 71 PRO A C 1
ATOM 559 O O . PRO A 1 73 ? -10.884 -2.141 35.473 1.00 13.82 71 PRO A O 1
ATOM 563 N N . LEU A 1 74 ? -10.131 -1.338 37.440 1.00 13.15 72 LEU A N 1
ATOM 564 C CA . LEU A 1 74 ? -11.361 -1.584 38.181 1.00 13.24 72 LEU A CA 1
ATOM 565 C C . LEU A 1 74 ? -11.723 -0.327 38.957 1.00 13.78 72 LEU A C 1
ATOM 566 O O . LEU A 1 74 ? -10.848 0.453 39.336 1.00 13.37 72 LEU A O 1
ATOM 571 N N . ARG A 1 75 ? -13.019 -0.141 39.205 1.00 14.48 73 ARG A N 1
ATOM 572 C CA . ARG A 1 75 ? -13.518 0.993 39.975 1.00 14.89 73 ARG A CA 1
ATOM 573 C C . ARG A 1 75 ? -14.311 0.465 41.164 1.00 15.80 73 ARG A C 1
ATOM 574 O O . ARG A 1 75 ? -15.300 -0.252 40.986 1.00 16.45 73 ARG A O 1
ATOM 582 N N . SER A 1 76 ? -13.889 0.832 42.372 1.00 17.31 74 SER A N 1
ATOM 583 C CA . SER A 1 76 ? -14.524 0.338 43.584 1.00 19.46 74 SER A CA 1
ATOM 584 C C . SER A 1 76 ? -15.842 1.059 43.835 1.00 21.47 74 SER A C 1
ATOM 585 O O . SER A 1 76 ? -16.177 2.057 43.192 1.00 21.87 74 SER A O 1
ATOM 588 N N . ALA A 1 77 ? -16.589 0.537 44.810 1.00 23.28 75 ALA A N 1
ATOM 589 C CA . ALA A 1 77 ? -17.802 1.209 45.261 1.00 25.18 75 ALA A CA 1
ATOM 590 C C . ALA A 1 77 ? -17.503 2.609 45.781 1.00 26.62 75 ALA A C 1
ATOM 591 O O . ALA A 1 77 ? -18.328 3.517 45.626 1.00 29.27 75 ALA A O 1
ATOM 593 N N . SER A 1 78 ? -16.338 2.803 46.402 1.00 28.00 76 SER A N 1
ATOM 594 C CA . SER A 1 78 ? -15.925 4.120 46.878 1.00 29.74 76 SER A CA 1
ATOM 595 C C . SER A 1 78 ? -15.477 5.047 45.755 1.00 28.31 76 SER A C 1
ATOM 596 O O . SER A 1 78 ? -15.161 6.211 46.030 1.00 28.97 76 SER A O 1
ATOM 599 N N . GLY A 1 79 ? -15.429 4.569 44.513 1.00 25.18 77 GLY A N 1
ATOM 600 C CA . GLY A 1 79 ? -15.076 5.400 43.381 1.00 22.79 77 GLY A CA 1
ATOM 601 C C . GLY A 1 79 ? -13.608 5.431 43.032 1.00 20.73 77 GLY A C 1
ATOM 602 O O . GLY A 1 79 ? -13.211 6.222 42.169 1.00 21.35 77 GLY A O 1
ATOM 603 N N . GLU A 1 80 ? -12.789 4.599 43.667 1.00 19.22 78 GLU A N 1
ATOM 604 C CA . GLU A 1 80 ? -11.358 4.572 43.398 1.00 17.64 78 GLU A CA 1
ATOM 605 C C . GLU A 1 80 ? -11.060 3.657 42.217 1.00 15.21 78 GLU A C 1
ATOM 606 O O . GLU A 1 80 ? -11.548 2.520 42.162 1.00 15.41 78 GLU A O 1
ATOM 612 N N . TRP A 1 81 ? -10.247 4.147 41.287 1.00 14.38 79 TRP A N 1
ATOM 613 C CA . TRP A 1 81 ? -9.751 3.324 40.197 1.00 13.74 79 TRP A CA 1
ATOM 614 C C . TRP A 1 81 ? -8.450 2.660 40.615 1.00 13.46 79 TRP A C 1
ATOM 615 O O . TRP A 1 81 ? -7.570 3.304 41.198 1.00 14.09 79 TRP A O 1
ATOM 626 N N . THR A 1 82 ? -8.340 1.367 40.316 1.00 13.50 80 THR A N 1
ATOM 627 C CA . THR A 1 82 ? -7.101 0.623 40.458 1.00 13.27 80 THR A CA 1
ATOM 628 C C . THR A 1 82 ? -6.730 0.023 39.111 1.00 12.70 80 THR A C 1
ATOM 629 O O . THR A 1 82 ? -7.585 -0.173 38.244 1.00 13.04 80 THR A O 1
ATOM 633 N N . SER A 1 83 ? -5.445 -0.265 38.948 1.00 12.03 81 SER A N 1
ATOM 634 C CA . SER A 1 83 ? -4.948 -0.944 37.760 1.00 12.33 81 SER A CA 1
ATOM 635 C C . SER A 1 83 ? -3.584 -1.525 38.117 1.00 11.99 81 SER A C 1
ATOM 636 O O . SER A 1 83 ? -3.262 -1.668 39.301 1.00 12.23 81 SER A O 1
ATOM 639 N N . ALA A 1 84 ? -2.773 -1.832 37.101 1.00 11.59 82 ALA A N 1
ATOM 640 C CA . ALA A 1 84 ? -1.430 -2.336 37.334 1.00 11.55 82 ALA A CA 1
ATOM 641 C C . ALA A 1 84 ? -0.438 -1.739 36.346 1.00 10.77 82 ALA A C 1
ATOM 642 O O . ALA A 1 84 ? -0.791 -1.342 35.229 1.00 11.76 82 ALA A O 1
ATOM 644 N N . ARG A 1 85 ? 0.819 -1.708 36.789 1.00 11.03 83 ARG A N 1
ATOM 645 C CA . ARG A 1 85 ? 1.957 -1.212 36.023 1.00 10.76 83 ARG A CA 1
ATOM 646 C C . ARG A 1 85 ? 3.148 -2.071 36.422 1.00 10.83 83 ARG A C 1
ATOM 647 O O . ARG A 1 85 ? 3.558 -2.060 37.591 1.00 11.76 83 ARG A O 1
ATOM 655 N N . ILE A 1 86 ? 3.681 -2.830 35.467 1.00 11.53 84 ILE A N 1
ATOM 656 C CA . ILE A 1 86 ? 4.811 -3.709 35.720 1.00 11.34 84 ILE A CA 1
ATOM 657 C C . ILE A 1 86 ? 5.980 -3.260 34.859 1.00 10.45 84 ILE A C 1
ATOM 658 O O . ILE A 1 86 ? 5.798 -2.769 33.741 1.00 11.51 84 ILE A O 1
ATOM 663 N N . GLU A 1 87 ? 7.193 -3.429 35.385 1.00 10.67 85 GLU A N 1
ATOM 664 C CA . GLU A 1 87 ? 8.383 -3.023 34.652 1.00 10.70 85 GLU A CA 1
ATOM 665 C C . GLU A 1 87 ? 9.454 -4.083 34.821 1.00 11.08 85 GLU A C 1
ATOM 666 O O . GLU A 1 87 ? 9.534 -4.747 35.857 1.00 11.53 85 GLU A O 1
ATOM 672 N N . THR A 1 88 ? 10.281 -4.248 33.796 1.00 11.37 86 THR A N 1
ATOM 673 C CA . THR A 1 88 ? 11.260 -5.326 33.842 1.00 11.96 86 THR A CA 1
ATOM 674 C C . THR A 1 88 ? 12.360 -5.025 34.852 1.00 12.14 86 THR A C 1
ATOM 675 O O . THR A 1 88 ? 12.837 -3.890 34.970 1.00 11.85 86 THR A O 1
ATOM 679 N N . ARG A 1 89 ? 12.771 -6.064 35.587 1.00 12.90 87 ARG A N 1
ATOM 680 C CA . ARG A 1 89 ? 13.966 -5.943 36.415 1.00 14.26 87 ARG A CA 1
ATOM 681 C C . ARG A 1 89 ? 15.175 -5.617 35.567 1.00 13.23 87 ARG A C 1
ATOM 682 O O . ARG A 1 89 ? 16.003 -4.781 35.949 1.00 15.25 87 ARG A O 1
ATOM 690 N N . ARG A 1 90 ? 15.300 -6.289 34.425 1.00 12.81 88 ARG A N 1
ATOM 691 C CA A ARG A 1 90 ? 16.395 -6.014 33.515 0.52 13.48 88 ARG A CA 1
ATOM 692 C CA B ARG A 1 90 ? 16.389 -6.021 33.494 0.48 13.85 88 ARG A CA 1
ATOM 693 C C . ARG A 1 90 ? 16.258 -4.613 32.931 1.00 12.72 88 ARG A C 1
ATOM 694 O O . ARG A 1 90 ? 15.176 -4.199 32.507 1.00 12.55 88 ARG A O 1
ATOM 709 N N . ALA A 1 91 ? 17.378 -3.898 32.878 1.00 12.46 89 ALA A N 1
ATOM 710 C CA . ALA A 1 91 ? 17.388 -2.507 32.451 1.00 12.48 89 ALA A CA 1
ATOM 711 C C . ALA A 1 91 ? 18.557 -2.230 31.517 1.00 12.48 89 ALA A C 1
ATOM 712 O O . ALA A 1 91 ? 19.033 -1.090 31.424 1.00 13.81 89 ALA A O 1
ATOM 714 N N . ASP A 1 92 ? 19.030 -3.260 30.813 1.00 12.35 90 ASP A N 1
ATOM 715 C CA . ASP A 1 92 ? 20.197 -3.141 29.950 1.00 13.03 90 ASP A CA 1
ATOM 716 C C . ASP A 1 92 ? 19.877 -3.476 28.498 1.00 12.70 90 ASP A C 1
ATOM 717 O O . ASP A 1 92 ? 20.749 -3.924 27.753 1.00 14.54 90 ASP A O 1
ATOM 722 N N . PHE A 1 93 ? 18.639 -3.257 28.074 1.00 11.86 91 PHE A N 1
ATOM 723 C CA . PHE A 1 93 ? 18.286 -3.523 26.689 1.00 12.54 91 PHE A CA 1
ATOM 724 C C . PHE A 1 93 ? 18.835 -2.403 25.815 1.00 12.25 91 PHE A C 1
ATOM 725 O O . PHE A 1 93 ? 18.474 -1.233 25.984 1.00 12.40 91 PHE A O 1
ATOM 733 N N . LYS A 1 94 ? 19.709 -2.761 24.887 1.00 11.96 92 LYS A N 1
ATOM 734 C CA . LYS A 1 94 ? 20.438 -1.794 24.075 1.00 12.53 92 LYS A CA 1
ATOM 735 C C . LYS A 1 94 ? 21.051 -2.547 22.905 1.00 12.30 92 LYS A C 1
ATOM 736 O O . LYS A 1 94 ? 21.541 -3.664 23.103 1.00 13.71 92 LYS A O 1
ATOM 742 N N . PRO A 1 95 ? 21.078 -1.990 21.691 1.00 12.30 93 PRO A N 1
ATOM 743 C CA . PRO A 1 95 ? 21.731 -2.702 20.587 1.00 13.05 93 PRO A CA 1
ATOM 744 C C . PRO A 1 95 ? 23.215 -2.856 20.856 1.00 13.80 93 PRO A C 1
ATOM 745 O O . PRO A 1 95 ? 23.864 -1.961 21.397 1.00 14.92 93 PRO A O 1
ATOM 749 N N . ALA A 1 96 ? 23.750 -4.007 20.466 1.00 14.29 94 ALA A N 1
ATOM 750 C CA . ALA A 1 96 ? 25.192 -4.157 20.405 1.00 15.38 94 ALA A CA 1
ATOM 751 C C . ALA A 1 96 ? 25.743 -3.179 19.368 1.00 15.40 94 ALA A C 1
ATOM 752 O O . ALA A 1 96 ? 25.040 -2.810 18.422 1.00 15.40 94 ALA A O 1
ATOM 754 N N . PRO A 1 97 ? 26.984 -2.720 19.534 1.00 17.25 95 PRO A N 1
ATOM 755 C CA . PRO A 1 97 ? 27.559 -1.779 18.563 1.00 18.20 95 PRO A CA 1
ATOM 756 C C . PRO A 1 97 ? 27.462 -2.318 17.143 1.00 16.59 95 PRO A C 1
ATOM 757 O O . PRO A 1 97 ? 27.871 -3.445 16.858 1.00 17.31 95 PRO A O 1
ATOM 761 N N . GLY A 1 98 ? 26.889 -1.508 16.255 1.00 15.91 96 GLY A N 1
ATOM 762 C CA . GLY A 1 98 ? 26.698 -1.889 14.876 1.00 15.21 96 GLY A CA 1
ATOM 763 C C . GLY A 1 98 ? 25.506 -2.775 14.611 1.00 14.34 96 GLY A C 1
ATOM 764 O O . GLY A 1 98 ? 25.266 -3.121 13.447 1.00 14.59 96 GLY A O 1
ATOM 765 N N . GLY A 1 99 ? 24.755 -3.162 15.642 1.00 13.71 97 GLY A N 1
ATOM 766 C CA . GLY A 1 99 ? 23.615 -4.030 15.493 1.00 12.82 97 GLY A CA 1
ATOM 767 C C . GLY A 1 99 ? 22.294 -3.311 15.692 1.00 11.91 97 GLY A C 1
ATOM 768 O O . GLY A 1 99 ? 22.226 -2.091 15.855 1.00 12.38 97 GLY A O 1
ATOM 769 N N . VAL A 1 100 ? 21.227 -4.103 15.665 1.00 12.41 98 VAL A N 1
ATOM 770 C CA . VAL A 1 100 ? 19.862 -3.622 15.840 1.00 11.86 98 VAL A CA 1
ATOM 771 C C . VAL A 1 100 ? 19.259 -4.314 17.053 1.00 11.54 98 VAL A C 1
ATOM 772 O O . VAL A 1 100 ? 19.484 -5.512 17.271 1.00 12.77 98 VAL A O 1
ATOM 776 N N . LEU A 1 101 ? 18.491 -3.560 17.831 1.00 11.21 99 LEU A N 1
ATOM 777 C CA . LEU A 1 101 ? 17.677 -4.091 18.910 1.00 11.56 99 LEU A CA 1
ATOM 778 C C . LEU A 1 101 ? 16.222 -4.071 18.463 1.00 11.53 99 LEU A C 1
ATOM 779 O O . LEU A 1 101 ? 15.739 -3.041 17.980 1.00 12.42 99 LEU A O 1
ATOM 784 N N . ARG A 1 102 ? 15.529 -5.197 18.627 1.00 11.47 100 ARG A N 1
ATOM 785 C CA . ARG A 1 102 ? 14.113 -5.310 18.298 1.00 11.73 100 ARG A CA 1
ATOM 786 C C . ARG A 1 102 ? 13.354 -5.582 19.589 1.00 11.45 100 ARG A C 1
ATOM 787 O O . ARG A 1 102 ? 13.675 -6.534 20.308 1.00 11.93 100 ARG A O 1
ATOM 795 N N . ILE A 1 103 ? 12.372 -4.736 19.896 1.00 11.06 101 ILE A N 1
ATOM 796 C CA . ILE A 1 103 ? 11.517 -4.887 21.067 1.00 11.79 101 ILE A CA 1
ATOM 797 C C . ILE A 1 103 ? 10.090 -5.021 20.565 1.00 11.84 101 ILE A C 1
ATOM 798 O O . ILE A 1 103 ? 9.647 -4.225 19.733 1.00 13.07 101 ILE A O 1
ATOM 803 N N . GLU A 1 104 ? 9.363 -6.010 21.076 1.00 11.71 102 GLU A N 1
ATOM 804 C CA . GLU A 1 104 ? 8.074 -6.314 20.482 1.00 12.91 102 GLU A CA 1
ATOM 805 C C . GLU A 1 104 ? 7.131 -6.879 21.533 1.00 12.14 102 GLU A C 1
ATOM 806 O O . GLU A 1 104 ? 7.554 -7.586 22.449 1.00 13.09 102 GLU A O 1
ATOM 812 N N . ALA A 1 105 ? 5.846 -6.568 21.381 1.00 11.63 103 ALA A N 1
ATOM 813 C CA . ALA A 1 105 ? 4.817 -7.200 22.192 1.00 12.29 103 ALA A CA 1
ATOM 814 C C . ALA A 1 105 ? 3.585 -7.428 21.335 1.00 12.09 103 ALA A C 1
ATOM 815 O O . ALA A 1 105 ? 3.280 -6.638 20.436 1.00 13.69 103 ALA A O 1
ATOM 817 N N . ARG A 1 106 ? 2.884 -8.522 21.614 1.00 11.58 104 ARG A N 1
ATOM 818 C CA A ARG A 1 106 ? 1.633 -8.857 20.948 0.54 12.00 104 ARG A CA 1
ATOM 819 C CA B ARG A 1 106 ? 1.631 -8.850 20.946 0.46 12.09 104 ARG A CA 1
ATOM 820 C C . ARG A 1 106 ? 0.512 -8.606 21.946 1.00 10.94 104 ARG A C 1
ATOM 821 O O . ARG A 1 106 ? 0.475 -9.242 23.006 1.00 11.64 104 ARG A O 1
ATOM 836 N N . ILE A 1 107 ? -0.374 -7.661 21.624 1.00 11.31 105 ILE A N 1
ATOM 837 C CA . ILE A 1 107 ? -1.311 -7.092 22.589 1.00 11.43 105 ILE A CA 1
ATOM 838 C C . ILE A 1 107 ? -2.682 -6.917 21.948 1.00 11.17 105 ILE A C 1
ATOM 839 O O . ILE A 1 107 ? -2.784 -6.533 20.775 1.00 11.61 105 ILE A O 1
ATOM 844 N N . GLN A 1 108 ? -3.737 -7.163 22.727 1.00 11.11 106 GLN A N 1
ATOM 845 C CA . GLN A 1 108 ? -5.079 -6.693 22.421 1.00 11.89 106 GLN A CA 1
ATOM 846 C C . GLN A 1 108 ? -5.426 -5.596 23.422 1.00 11.52 106 GLN A C 1
ATOM 847 O O . GLN A 1 108 ? -5.315 -5.803 24.638 1.00 12.22 106 GLN A O 1
ATOM 853 N N . LEU A 1 109 ? -5.842 -4.435 22.920 1.00 12.39 107 LEU A N 1
ATOM 854 C CA . LEU A 1 109 ? -6.134 -3.317 23.804 1.00 12.56 107 LEU A CA 1
ATOM 855 C C . LEU A 1 109 ? -7.464 -3.543 24.518 1.00 12.43 107 LEU A C 1
ATOM 856 O O . LEU A 1 109 ? -8.283 -4.352 24.071 1.00 13.25 107 LEU A O 1
ATOM 861 N N . PRO A 1 110 ? -7.693 -2.852 25.640 1.00 12.84 108 PRO A N 1
ATOM 862 C CA . PRO A 1 110 ? -8.983 -2.977 26.330 1.00 13.82 108 PRO A CA 1
ATOM 863 C C . PRO A 1 110 ? -10.134 -2.812 25.351 1.00 13.74 108 PRO A C 1
ATOM 864 O O . PRO A 1 110 ? -10.194 -1.843 24.592 1.00 13.92 108 PRO A O 1
ATOM 868 N N . ASN A 1 111 ? -11.039 -3.789 25.345 1.00 13.49 109 ASN A N 1
ATOM 869 C CA . ASN A 1 111 ? -12.062 -3.850 24.307 1.00 14.48 109 ASN A CA 1
ATOM 870 C C . ASN A 1 111 ? -13.258 -3.016 24.750 1.00 14.26 109 ASN A C 1
ATOM 871 O O . ASN A 1 111 ? -14.247 -3.510 25.294 1.00 15.23 109 ASN A O 1
ATOM 876 N N . VAL A 1 112 ? -13.149 -1.717 24.490 1.00 13.86 110 VAL A N 1
ATOM 877 C CA . VAL A 1 112 ? -14.111 -0.726 24.953 1.00 14.40 110 VAL A CA 1
ATOM 878 C C . VAL A 1 112 ? -13.980 0.481 24.038 1.00 14.48 110 VAL A C 1
ATOM 879 O O . VAL A 1 112 ? -12.880 0.812 23.590 1.00 14.83 110 VAL A O 1
ATOM 883 N N . THR A 1 113 ? -15.109 1.118 23.723 1.00 15.07 111 THR A N 1
ATOM 884 C CA . THR A 1 113 ? -15.104 2.238 22.789 1.00 15.84 111 THR A CA 1
ATOM 885 C C . THR A 1 113 ? -16.113 3.285 23.235 1.00 16.02 111 THR A C 1
ATOM 886 O O . THR A 1 113 ? -16.962 3.039 24.095 1.00 17.03 111 THR A O 1
ATOM 890 N N . GLY A 1 114 ? -16.023 4.464 22.616 1.00 16.15 112 GLY A N 1
ATOM 891 C CA . GLY A 1 114 ? -16.978 5.521 22.885 1.00 16.07 112 GLY A CA 1
ATOM 892 C C . GLY A 1 114 ? -16.833 6.085 24.289 1.00 15.47 112 GLY A C 1
ATOM 893 O O . GLY A 1 114 ? -15.763 6.057 24.900 1.00 15.67 112 GLY A O 1
ATOM 894 N N . GLU A 1 115 ? -17.941 6.610 24.813 1.00 15.50 113 GLU A N 1
ATOM 895 C CA . GLU A 1 115 ? -17.892 7.225 26.134 1.00 15.55 113 GLU A CA 1
ATOM 896 C C . GLU A 1 115 ? -17.455 6.228 27.203 1.00 14.84 113 GLU A C 1
ATOM 897 O O . GLU A 1 115 ? -16.790 6.609 28.174 1.00 15.19 113 GLU A O 1
ATOM 903 N N . ALA A 1 116 ? -17.804 4.946 27.033 1.00 14.53 114 ALA A N 1
ATOM 904 C CA . ALA A 1 116 ? -17.400 3.914 27.983 1.00 14.59 114 ALA A CA 1
ATOM 905 C C . ALA A 1 116 ? -15.889 3.793 28.107 1.00 13.94 114 ALA A C 1
ATOM 906 O O . ALA A 1 116 ? -15.400 3.286 29.122 1.00 14.40 114 ALA A O 1
ATOM 908 N N . ALA A 1 117 ? -15.144 4.243 27.103 1.00 13.45 115 ALA A N 1
ATOM 909 C CA . ALA A 1 117 ? -13.701 4.081 27.055 1.00 13.39 115 ALA A CA 1
ATOM 910 C C . ALA A 1 117 ? -12.936 5.306 27.542 1.00 12.54 115 ALA A C 1
ATOM 911 O O . ALA A 1 117 ? -11.709 5.252 27.615 1.00 12.47 115 ALA A O 1
ATOM 913 N N . LEU A 1 118 ? -13.615 6.404 27.869 1.00 13.27 116 LEU A N 1
ATOM 914 C CA . LEU A 1 118 ? -12.901 7.639 28.171 1.00 13.63 116 LEU A CA 1
ATOM 915 C C . LEU A 1 118 ? -11.974 7.446 29.362 1.00 12.62 116 LEU A C 1
ATOM 916 O O . LEU A 1 118 ? -12.412 7.040 30.443 1.00 13.04 116 LEU A O 1
ATOM 921 N N . GLY A 1 119 ? -10.695 7.748 29.164 1.00 12.15 117 GLY A N 1
ATOM 922 C CA . GLY A 1 119 ? -9.703 7.646 30.203 1.00 12.35 117 GLY A CA 1
ATOM 923 C C . GLY A 1 119 ? -8.798 6.436 30.105 1.00 11.07 117 GLY A C 1
ATOM 924 O O . GLY A 1 119 ? -7.684 6.479 30.635 1.00 11.91 117 GLY A O 1
ATOM 925 N N . TYR A 1 120 ? -9.234 5.361 29.447 1.00 11.37 118 TYR A N 1
ATOM 926 C CA . TYR A 1 120 ? -8.387 4.176 29.325 1.00 11.22 118 TYR A CA 1
ATOM 927 C C . TYR A 1 120 ? -7.098 4.519 28.588 1.00 11.12 118 TYR A C 1
ATOM 928 O O . TYR A 1 120 ? -7.134 4.998 27.451 1.00 12.36 118 TYR A O 1
ATOM 937 N N . TRP A 1 121 ? -5.959 4.209 29.204 1.00 11.39 119 TRP A N 1
ATOM 938 C CA . TRP A 1 121 ? -4.653 4.619 28.685 1.00 11.11 119 TRP A CA 1
ATOM 939 C C . TRP A 1 121 ? -3.671 3.453 28.768 1.00 10.91 119 TRP A C 1
ATOM 940 O O . TRP A 1 121 ? -2.742 3.446 29.586 1.00 11.66 119 TRP A O 1
ATOM 951 N N . PRO A 1 122 ? -3.834 2.455 27.897 1.00 11.56 120 PRO A N 1
ATOM 952 C CA . PRO A 1 122 ? -2.873 1.342 27.834 1.00 11.05 120 PRO A CA 1
ATOM 953 C C . PRO A 1 122 ? -1.569 1.770 27.173 1.00 10.96 120 PRO A C 1
ATOM 954 O O . PRO A 1 122 ? -1.550 2.605 26.261 1.00 12.13 120 PRO A O 1
ATOM 958 N N . ALA A 1 123 ? -0.474 1.143 27.605 1.00 11.10 121 ALA A N 1
ATOM 959 C CA . ALA A 1 123 ? 0.823 1.478 27.034 1.00 11.26 121 ALA A CA 1
ATOM 960 C C . ALA A 1 123 ? 1.803 0.324 27.192 1.00 11.19 121 ALA A C 1
ATOM 961 O O . ALA A 1 123 ? 1.770 -0.420 28.181 1.00 12.00 121 ALA A O 1
ATOM 963 N N . PHE A 1 124 ? 2.692 0.216 26.206 1.00 11.23 122 PHE A N 1
ATOM 964 C CA . PHE A 1 124 ? 3.871 -0.641 26.240 1.00 10.95 122 PHE A CA 1
ATOM 965 C C . PHE A 1 124 ? 5.037 0.245 25.829 1.00 10.32 122 PHE A C 1
ATOM 966 O O . PHE A 1 124 ? 5.022 0.821 24.733 1.00 11.13 122 PHE A O 1
ATOM 974 N N . TRP A 1 125 ? 6.026 0.384 26.708 1.00 10.50 123 TRP A N 1
ATOM 975 C CA . TRP A 1 125 ? 7.014 1.426 26.507 1.00 11.16 123 TRP A CA 1
ATOM 976 C C . TRP A 1 125 ? 8.320 1.068 27.192 1.00 10.88 123 TRP A C 1
ATOM 977 O O . TRP A 1 125 ? 8.438 0.053 27.881 1.00 11.55 123 TRP A O 1
ATOM 988 N N . ALA A 1 126 ? 9.315 1.918 26.963 1.00 11.73 124 ALA A N 1
ATOM 989 C CA . ALA A 1 126 ? 10.659 1.691 27.454 1.00 12.20 124 ALA A CA 1
ATOM 990 C C . ALA A 1 126 ? 11.218 3.000 27.991 1.00 12.16 124 ALA A C 1
ATOM 991 O O . ALA A 1 126 ? 10.990 4.067 27.413 1.00 12.63 124 ALA A O 1
ATOM 993 N N . LEU A 1 127 ? 11.958 2.914 29.092 1.00 12.21 125 LEU A N 1
ATOM 994 C CA A LEU A 1 127 ? 12.532 4.077 29.749 0.55 12.57 125 LEU A CA 1
ATOM 995 C CA B LEU A 1 127 ? 12.525 4.071 29.761 0.45 13.04 125 LEU A CA 1
ATOM 996 C C . LEU A 1 127 ? 14.020 3.856 29.945 1.00 11.86 125 LEU A C 1
ATOM 997 O O . LEU A 1 127 ? 14.460 2.742 30.254 1.00 11.95 125 LEU A O 1
ATOM 1006 N N . GLY A 1 128 ? 14.790 4.928 29.782 1.00 12.17 126 GLY A N 1
ATOM 1007 C CA . GLY A 1 128 ? 16.225 4.819 29.965 1.00 12.55 126 GLY A CA 1
ATOM 1008 C C . GLY A 1 128 ? 16.576 4.468 31.401 1.00 11.67 126 GLY A C 1
ATOM 1009 O O . GLY A 1 128 ? 16.053 5.051 32.356 1.00 12.28 126 GLY A O 1
ATOM 1010 N N . SER A 1 129 ? 17.502 3.520 31.536 1.00 12.12 127 SER A N 1
ATOM 1011 C CA . SER A 1 129 ? 17.867 2.982 32.844 1.00 12.51 127 SER A CA 1
ATOM 1012 C C . SER A 1 129 ? 18.255 4.014 33.903 1.00 12.42 127 SER A C 1
ATOM 1013 O O . SER A 1 129 ? 17.945 3.772 35.081 1.00 12.89 127 SER A O 1
ATOM 1016 N N . PRO A 1 130 ? 18.936 5.133 33.602 1.00 12.62 128 PRO A N 1
ATOM 1017 C CA . PRO A 1 130 ? 19.294 6.058 34.690 1.00 13.11 128 PRO A CA 1
ATOM 1018 C C . PRO A 1 130 ? 18.100 6.680 35.381 1.00 13.12 128 PRO A C 1
ATOM 1019 O O . PRO A 1 130 ? 18.271 7.244 36.466 1.00 13.80 128 PRO A O 1
ATOM 1023 N N . TYR A 1 131 ? 16.903 6.599 34.798 1.00 12.84 129 TYR A N 1
ATOM 1024 C CA . TYR A 1 131 ? 15.718 7.117 35.476 1.00 12.81 129 TYR A CA 1
ATOM 1025 C C . TYR A 1 131 ? 15.424 6.356 36.765 1.00 11.48 129 TYR A C 1
ATOM 1026 O O . TYR A 1 131 ? 14.907 6.935 37.731 1.00 11.98 129 TYR A O 1
ATOM 1035 N N . ARG A 1 132 ? 15.692 5.051 36.778 1.00 11.98 130 ARG A N 1
ATOM 1036 C CA . ARG A 1 132 ? 15.352 4.204 37.912 1.00 12.72 130 ARG A CA 1
ATOM 1037 C C . ARG A 1 132 ? 16.137 4.632 39.147 1.00 13.34 130 ARG A C 1
ATOM 1038 O O . ARG A 1 132 ? 17.371 4.678 39.130 1.00 15.35 130 ARG A O 1
ATOM 1046 N N . GLY A 1 133 ? 15.416 4.950 40.220 1.00 13.35 131 GLY A N 1
ATOM 1047 C CA . GLY A 1 133 ? 16.013 5.456 41.435 1.00 13.51 131 GLY A CA 1
ATOM 1048 C C . GLY A 1 133 ? 16.278 6.944 41.440 1.00 13.31 131 GLY A C 1
ATOM 1049 O O . GLY A 1 133 ? 16.688 7.480 42.481 1.00 14.74 131 GLY A O 1
ATOM 1050 N N . ASP A 1 134 ? 16.072 7.631 40.315 1.00 12.47 132 ASP A N 1
ATOM 1051 C CA . ASP A 1 134 ? 16.290 9.068 40.221 1.00 12.64 132 ASP A CA 1
ATOM 1052 C C . ASP A 1 134 ? 14.966 9.797 40.052 1.00 12.01 132 ASP A C 1
ATOM 1053 O O . ASP A 1 134 ? 14.581 10.598 40.907 1.00 12.75 132 ASP A O 1
ATOM 1058 N N . TYR A 1 135 ? 14.257 9.523 38.965 1.00 12.15 133 TYR A N 1
ATOM 1059 C CA . TYR A 1 135 ? 12.901 9.975 38.693 1.00 12.85 133 TYR A CA 1
ATOM 1060 C C . TYR A 1 135 ? 12.828 11.427 38.253 1.00 12.39 133 TYR A C 1
ATOM 1061 O O . TYR A 1 135 ? 11.714 11.934 38.044 1.00 13.43 133 TYR A O 1
ATOM 1070 N N . TRP A 1 136 ? 13.965 12.101 38.061 1.00 12.37 134 TRP A N 1
ATOM 1071 C CA . TRP A 1 136 ? 13.966 13.521 37.727 1.00 12.60 134 TRP A CA 1
ATOM 1072 C C . TRP A 1 136 ? 14.920 13.851 36.588 1.00 12.97 134 TRP A C 1
ATOM 1073 O O . TRP A 1 136 ? 15.228 15.030 36.363 1.00 14.11 134 TRP A O 1
ATOM 1084 N N . ASN A 1 137 ? 15.379 12.836 35.856 1.00 12.83 135 ASN A N 1
ATOM 1085 C CA . ASN A 1 137 ? 16.215 13.028 34.677 1.00 13.58 135 ASN A CA 1
ATOM 1086 C C . ASN A 1 137 ? 15.480 12.657 33.393 1.00 13.48 135 ASN A C 1
ATOM 1087 O O . ASN A 1 137 ? 16.110 12.325 32.384 1.00 13.61 135 ASN A O 1
ATOM 1092 N N . TRP A 1 138 ? 14.155 12.703 33.425 1.00 14.21 136 TRP A N 1
ATOM 1093 C CA . TRP A 1 138 ? 13.308 12.585 32.251 1.00 14.38 136 TRP A CA 1
ATOM 1094 C C . TRP A 1 138 ? 13.041 13.981 31.704 1.00 14.35 136 TRP A C 1
ATOM 1095 O O . TRP A 1 138 ? 12.771 14.907 32.476 1.00 15.41 136 TRP A O 1
ATOM 1106 N N . PRO A 1 139 ? 13.083 14.190 30.380 1.00 14.24 137 PRO A N 1
ATOM 1107 C CA . PRO A 1 139 ? 13.206 13.210 29.299 1.00 13.53 137 PRO A CA 1
ATOM 1108 C C . PRO A 1 139 ? 14.627 12.937 28.812 1.00 13.22 137 PRO A C 1
ATOM 1109 O O . PRO A 1 139 ? 14.791 12.184 27.852 1.00 13.32 137 PRO A O 1
ATOM 1113 N N . ARG A 1 140 ? 15.627 13.522 29.470 1.00 13.27 138 ARG A N 1
ATOM 1114 C CA . ARG A 1 140 ? 17.002 13.413 28.988 1.00 14.31 138 ARG A CA 1
ATOM 1115 C C . ARG A 1 140 ? 17.407 11.967 28.695 1.00 13.67 138 ARG A C 1
ATOM 1116 O O . ARG A 1 140 ? 18.043 11.686 27.670 1.00 13.75 138 ARG A O 1
ATOM 1124 N N . ILE A 1 141 ? 17.043 11.033 29.580 1.00 12.82 139 ILE A N 1
ATOM 1125 C CA . ILE A 1 141 ? 17.492 9.647 29.447 1.00 12.94 139 ILE A CA 1
ATOM 1126 C C . ILE A 1 141 ? 16.799 8.877 28.336 1.00 11.88 139 ILE A C 1
ATOM 1127 O O . ILE A 1 141 ? 17.241 7.766 28.008 1.00 12.86 139 ILE A O 1
ATOM 1132 N N . GLY A 1 142 ? 15.730 9.418 27.762 1.00 11.73 140 GLY A N 1
ATOM 1133 C CA . GLY A 1 142 ? 15.040 8.756 26.663 1.00 12.01 140 GLY A CA 1
ATOM 1134 C C . GLY A 1 142 ? 13.836 7.943 27.098 1.00 11.21 140 GLY A C 1
ATOM 1135 O O . GLY A 1 142 ? 13.810 7.309 28.157 1.00 11.87 140 GLY A O 1
ATOM 1136 N N . GLU A 1 143 ? 12.825 7.943 26.232 1.00 10.95 141 GLU A N 1
ATOM 1137 C CA . GLU A 1 143 ? 11.656 7.093 26.397 1.00 11.05 141 GLU A CA 1
ATOM 1138 C C . GLU A 1 143 ? 11.166 6.706 25.012 1.00 11.09 141 GLU A C 1
ATOM 1139 O O . GLU A 1 143 ? 11.043 7.571 24.134 1.00 11.54 141 GLU A O 1
ATOM 1145 N N . PHE A 1 144 ? 10.876 5.419 24.818 1.00 11.22 142 PHE A N 1
ATOM 1146 C CA . PHE A 1 144 ? 10.280 4.920 23.580 1.00 11.12 142 PHE A CA 1
ATOM 1147 C C . PHE A 1 144 ? 8.887 4.413 23.921 1.00 11.14 142 PHE A C 1
ATOM 1148 O O . PHE A 1 144 ? 8.741 3.418 24.638 1.00 11.45 142 PHE A O 1
ATOM 1156 N N . ASP A 1 145 ? 7.863 5.073 23.397 1.00 11.04 143 ASP A N 1
ATOM 1157 C CA . ASP A 1 145 ? 6.500 4.573 23.520 1.00 11.07 143 ASP A CA 1
ATOM 1158 C C . ASP A 1 145 ? 6.248 3.688 22.314 1.00 10.60 143 ASP A C 1
ATOM 1159 O O . ASP A 1 145 ? 6.136 4.178 21.181 1.00 11.44 143 ASP A O 1
ATOM 1164 N N . ILE A 1 146 ? 6.238 2.377 22.552 1.00 10.81 144 ILE A N 1
ATOM 1165 C CA . ILE A 1 146 ? 6.190 1.416 21.461 1.00 10.98 144 ILE A CA 1
ATOM 1166 C C . ILE A 1 146 ? 4.757 1.175 21.026 1.00 11.66 144 ILE A C 1
ATOM 1167 O O . ILE A 1 146 ? 4.474 1.036 19.832 1.00 12.75 144 ILE A O 1
ATOM 1172 N N . MET A 1 147 ? 3.843 1.106 21.988 1.00 12.22 145 MET A N 1
ATOM 1173 C CA . MET A 1 147 ? 2.412 1.170 21.740 1.00 12.56 145 MET A CA 1
ATOM 1174 C C . MET A 1 147 ? 1.841 2.106 22.788 1.00 11.67 145 MET A C 1
ATOM 1175 O O . MET A 1 147 ? 2.016 1.875 23.987 1.00 12.25 145 MET A O 1
ATOM 1180 N N . GLU A 1 148 ? 1.135 3.128 22.346 1.00 11.72 146 GLU A N 1
ATOM 1181 C CA . GLU A 1 148 ? 0.384 3.982 23.243 1.00 12.42 146 GLU A CA 1
ATOM 1182 C C . GLU A 1 148 ? -0.984 4.220 22.631 1.00 11.20 146 GLU A C 1
ATOM 1183 O O . GLU A 1 148 ? -1.109 4.371 21.410 1.00 12.18 146 GLU A O 1
ATOM 1189 N N . ASN A 1 149 ? -2.008 4.245 23.476 1.00 11.92 147 ASN A N 1
ATOM 1190 C CA . ASN A 1 149 ? -3.373 4.390 22.993 1.00 12.15 147 ASN A CA 1
ATOM 1191 C C . ASN A 1 149 ? -4.220 5.009 24.093 1.00 12.00 147 ASN A C 1
ATOM 1192 O O . ASN A 1 149 ? -3.930 4.841 25.277 1.00 12.47 147 ASN A O 1
ATOM 1197 N N . VAL A 1 150 ? -5.269 5.735 23.697 1.00 12.36 148 VAL A N 1
ATOM 1198 C CA . VAL A 1 150 ? -6.225 6.290 24.648 1.00 11.89 148 VAL A CA 1
ATOM 1199 C C . VAL A 1 150 ? -7.646 6.113 24.136 1.00 12.10 148 VAL A C 1
ATOM 1200 O O . VAL A 1 150 ? -7.893 6.039 22.927 1.00 12.24 148 VAL A O 1
ATOM 1204 N N . ASN A 1 151 ? -8.579 6.045 25.086 1.00 11.91 149 ASN A N 1
ATOM 1205 C CA . ASN A 1 151 ? -9.994 6.296 24.836 1.00 11.99 149 ASN A CA 1
ATOM 1206 C C . ASN A 1 151 ? -10.624 5.287 23.878 1.00 12.25 149 ASN A C 1
ATOM 1207 O O . ASN A 1 151 ? -11.601 5.597 23.195 1.00 12.72 149 ASN A O 1
ATOM 1212 N N . GLY A 1 152 ? -10.088 4.066 23.841 1.00 12.18 150 GLY A N 1
ATOM 1213 C CA . GLY A 1 152 ? -10.661 3.028 23.002 1.00 13.02 150 GLY A CA 1
ATOM 1214 C C . GLY A 1 152 ? -10.584 3.298 21.517 1.00 13.08 150 GLY A C 1
ATOM 1215 O O . GLY A 1 152 ? -11.299 2.656 20.744 1.00 13.97 150 GLY A O 1
ATOM 1216 N N . LEU A 1 153 ? -9.734 4.228 21.089 1.00 12.53 151 LEU A N 1
ATOM 1217 C CA . LEU A 1 153 ? -9.671 4.606 19.687 1.00 12.79 151 LEU A CA 1
ATOM 1218 C C . LEU A 1 153 ? -8.901 3.560 18.890 1.00 12.88 151 LEU A C 1
ATOM 1219 O O . LEU A 1 153 ? -7.943 2.958 19.384 1.00 13.14 151 LEU A O 1
ATOM 1224 N N . ASN A 1 154 ? -9.319 3.346 17.642 1.00 13.07 152 ASN A N 1
ATOM 1225 C CA . ASN A 1 154 ? -8.630 2.405 16.757 1.00 14.05 152 ASN A CA 1
ATOM 1226 C C . ASN A 1 154 ? -7.402 3.087 16.150 1.00 14.09 152 ASN A C 1
ATOM 1227 O O . ASN A 1 154 ? -7.338 3.405 14.959 1.00 15.22 152 ASN A O 1
ATOM 1232 N N . ARG A 1 155 ? -6.407 3.302 17.005 1.00 13.45 153 ARG A N 1
ATOM 1233 C CA . ARG A 1 155 ? -5.216 4.040 16.616 1.00 13.48 153 ARG A CA 1
ATOM 1234 C C . ARG A 1 155 ? -4.115 3.724 17.615 1.00 13.31 153 ARG A C 1
ATOM 1235 O O . ARG A 1 155 ? -4.363 3.656 18.821 1.00 14.56 153 ARG A O 1
ATOM 1243 N N . VAL A 1 156 ? -2.906 3.513 17.105 1.00 12.93 154 VAL A N 1
ATOM 1244 C CA . VAL A 1 156 ? -1.721 3.351 17.939 1.00 13.13 154 VAL A CA 1
ATOM 1245 C C . VAL A 1 156 ? -0.803 4.534 17.689 1.00 12.26 154 VAL A C 1
ATOM 1246 O O . VAL A 1 156 ? -0.603 4.940 16.538 1.00 13.23 154 VAL A O 1
ATOM 1250 N N . TRP A 1 157 ? -0.259 5.091 18.767 1.00 11.56 155 TRP A N 1
ATOM 1251 C CA . TRP A 1 157 ? 0.785 6.103 18.698 1.00 11.86 155 TRP A CA 1
ATOM 1252 C C . TRP A 1 157 ? 2.126 5.470 19.055 1.00 11.72 155 TRP A C 1
ATOM 1253 O O . TRP A 1 157 ? 2.215 4.645 19.971 1.00 13.01 155 TRP A O 1
ATOM 1264 N N . GLY A 1 158 ? 3.163 5.869 18.322 1.00 11.74 156 GLY A N 1
ATOM 1265 C CA . GLY A 1 158 ? 4.539 5.515 18.611 1.00 11.90 156 GLY A CA 1
ATOM 1266 C C . GLY A 1 158 ? 5.312 6.803 18.774 1.00 11.74 156 GLY A C 1
ATOM 1267 O O . GLY A 1 158 ? 5.224 7.681 17.912 1.00 12.17 156 GLY A O 1
ATOM 1268 N N . VAL A 1 159 ? 6.022 6.964 19.890 1.00 11.95 157 VAL A N 1
ATOM 1269 C CA . VAL A 1 159 ? 6.527 8.275 20.288 1.00 11.82 157 VAL A CA 1
ATOM 1270 C C . VAL A 1 159 ? 7.920 8.146 20.881 1.00 11.57 157 VAL A C 1
ATOM 1271 O O . VAL A 1 159 ? 8.213 7.200 21.622 1.00 11.89 157 VAL A O 1
ATOM 1275 N N . LEU A 1 160 ? 8.765 9.134 20.588 1.00 11.48 158 LEU A N 1
ATOM 1276 C CA . LEU A 1 160 ? 10.045 9.328 21.256 1.00 12.08 158 LEU A CA 1
ATOM 1277 C C . LEU A 1 160 ? 9.942 10.546 22.169 1.00 11.59 158 LEU A C 1
ATOM 1278 O O . LEU A 1 160 ? 9.432 11.592 21.755 1.00 12.54 158 LEU A O 1
ATOM 1283 N N . HIS A 1 161 ? 10.426 10.414 23.403 1.00 11.93 159 HIS A N 1
ATOM 1284 C CA . HIS A 1 161 ? 10.643 11.557 24.276 1.00 12.50 159 HIS A CA 1
ATOM 1285 C C . HIS A 1 161 ? 12.128 11.672 24.571 1.00 11.84 159 HIS A C 1
ATOM 1286 O O . HIS A 1 161 ? 12.814 10.657 24.737 1.00 12.02 159 HIS A O 1
ATOM 1293 N N . CYS A 1 162 ? 12.621 12.908 24.619 1.00 11.94 160 CYS A N 1
ATOM 1294 C CA . CYS A 1 162 ? 14.048 13.169 24.741 1.00 13.24 160 CYS A CA 1
ATOM 1295 C C . CYS A 1 162 ? 14.233 14.630 25.122 1.00 13.32 160 CYS A C 1
ATOM 1296 O O . CYS A 1 162 ? 13.273 15.402 25.177 1.00 13.61 160 CYS A O 1
ATOM 1299 N N . GLY A 1 163 ? 15.484 15.003 25.383 1.00 14.24 161 GLY A N 1
ATOM 1300 C CA . GLY A 1 163 ? 15.830 16.405 25.528 1.00 15.53 161 GLY A CA 1
ATOM 1301 C C . GLY A 1 163 ? 15.540 16.979 26.898 1.00 16.77 161 GLY A C 1
ATOM 1302 O O . GLY A 1 163 ? 16.080 16.510 27.903 1.00 18.16 161 GLY A O 1
ATOM 1303 N N . VAL A 1 164 ? 14.697 18.011 26.943 1.00 17.56 162 VAL A N 1
ATOM 1304 C CA . VAL A 1 164 ? 14.251 18.630 28.185 1.00 18.09 162 VAL A CA 1
ATOM 1305 C C . VAL A 1 164 ? 12.740 18.799 28.112 1.00 18.42 162 VAL A C 1
ATOM 1306 O O . VAL A 1 164 ? 12.131 18.657 27.054 1.00 17.55 162 VAL A O 1
ATOM 1310 N N . ALA A 1 165 ? 12.136 19.111 29.258 1.00 20.27 163 ALA A N 1
ATOM 1311 C CA . ALA A 1 165 ? 10.693 19.285 29.339 1.00 22.20 163 ALA A CA 1
ATOM 1312 C C . ALA A 1 165 ? 10.377 20.433 30.288 1.00 23.85 163 ALA A C 1
ATOM 1313 O O . ALA A 1 165 ? 11.013 20.557 31.345 1.00 25.66 163 ALA A O 1
ATOM 1315 N N . PRO A 1 166 ? 9.416 21.301 29.936 1.00 23.65 164 PRO A N 1
ATOM 1316 C CA . PRO A 1 166 ? 8.666 21.270 28.678 1.00 22.90 164 PRO A CA 1
ATOM 1317 C C . PRO A 1 166 ? 9.524 21.721 27.505 1.00 21.38 164 PRO A C 1
ATOM 1318 O O . PRO A 1 166 ? 10.599 22.289 27.707 1.00 22.35 164 PRO A O 1
ATOM 1322 N N . GLY A 1 167 ? 9.057 21.438 26.296 1.00 19.61 165 GLY A N 1
ATOM 1323 C CA . GLY A 1 167 ? 9.707 21.965 25.107 1.00 18.77 165 GLY A CA 1
ATOM 1324 C C . GLY A 1 167 ? 10.900 21.139 24.680 1.00 17.92 165 GLY A C 1
ATOM 1325 O O . GLY A 1 167 ? 10.841 19.905 24.627 1.00 17.52 165 GLY A O 1
ATOM 1326 N N . GLY A 1 168 ? 11.990 21.827 24.348 1.00 18.27 166 GLY A N 1
ATOM 1327 C CA . GLY A 1 168 ? 13.184 21.181 23.859 1.00 18.57 166 GLY A CA 1
ATOM 1328 C C . GLY A 1 168 ? 13.005 20.594 22.472 1.00 18.21 166 GLY A C 1
ATOM 1329 O O . GLY A 1 168 ? 11.962 20.752 21.830 1.00 18.45 166 GLY A O 1
ATOM 1330 N N . PRO A 1 169 ? 14.032 19.893 21.986 1.00 18.19 167 PRO A N 1
ATOM 1331 C CA . PRO A 1 169 ? 13.977 19.374 20.609 1.00 18.96 167 PRO A CA 1
ATOM 1332 C C . PRO A 1 169 ? 12.895 18.334 20.382 1.00 18.46 167 PRO A C 1
ATOM 1333 O O . PRO A 1 169 ? 12.446 18.169 19.241 1.00 19.28 167 PRO A O 1
ATOM 1337 N N . CYS A 1 170 ? 12.469 17.618 21.416 1.00 17.23 168 CYS A N 1
ATOM 1338 C CA . CYS A 1 170 ? 11.423 16.620 21.254 1.00 16.79 168 CYS A CA 1
ATOM 1339 C C . CYS A 1 170 ? 10.032 17.172 21.556 1.00 15.54 168 CYS A C 1
ATOM 1340 O O . CYS A 1 170 ? 9.084 16.392 21.659 1.00 17.22 168 CYS A O 1
ATOM 1343 N N . ASN A 1 171 ? 9.883 18.492 21.688 1.00 16.34 169 ASN A N 1
ATOM 1344 C CA . ASN A 1 171 ? 8.561 19.114 21.797 1.00 17.16 169 ASN A CA 1
ATOM 1345 C C . ASN A 1 171 ? 7.750 18.516 22.950 1.00 16.48 169 ASN A C 1
ATOM 1346 O O . ASN A 1 171 ? 6.598 18.107 22.786 1.00 17.58 169 ASN A O 1
ATOM 1351 N N . GLU A 1 172 ? 8.361 18.461 24.129 1.00 15.73 170 GLU A N 1
ATOM 1352 C CA . GLU A 1 172 ? 7.695 17.858 25.275 1.00 16.17 170 GLU A CA 1
ATOM 1353 C C . GLU A 1 172 ? 6.590 18.784 25.775 1.00 17.27 170 GLU A C 1
ATOM 1354 O O . GLU A 1 172 ? 6.715 20.007 25.715 1.00 18.22 170 GLU A O 1
ATOM 1360 N N . TYR A 1 173 ? 5.495 18.208 26.277 1.00 17.69 171 TYR A N 1
ATOM 1361 C CA . TYR A 1 173 ? 5.364 16.789 26.607 1.00 18.93 171 TYR A CA 1
ATOM 1362 C C . TYR A 1 173 ? 4.771 15.913 25.496 1.00 18.19 171 TYR A C 1
ATOM 1363 O O . TYR A 1 173 ? 4.521 14.729 25.716 1.00 18.48 171 TYR A O 1
ATOM 1372 N N . ASP A 1 174 ? 4.558 16.485 24.307 1.00 17.44 172 ASP A N 1
ATOM 1373 C CA . ASP A 1 174 ? 4.020 15.707 23.190 1.00 18.39 172 ASP A CA 1
ATOM 1374 C C . ASP A 1 174 ? 5.006 14.646 22.703 1.00 16.38 172 ASP A C 1
ATOM 1375 O O . ASP A 1 174 ? 4.600 13.539 22.325 1.00 17.21 172 ASP A O 1
ATOM 1380 N N . GLY A 1 175 ? 6.296 14.961 22.684 1.00 14.71 173 GLY A N 1
ATOM 1381 C CA . GLY A 1 175 ? 7.263 14.071 22.076 1.00 13.65 173 GLY A CA 1
ATOM 1382 C C . GLY A 1 175 ? 7.193 14.130 20.559 1.00 12.95 173 GLY A C 1
ATOM 1383 O O . GLY A 1 175 ? 6.411 14.879 19.961 1.00 14.07 173 GLY A O 1
ATOM 1384 N N . LEU A 1 176 ? 8.039 13.315 19.919 1.00 13.07 174 LEU A N 1
ATOM 1385 C CA . LEU A 1 176 ? 8.090 13.206 18.461 1.00 13.35 174 LEU A CA 1
ATOM 1386 C C . LEU A 1 176 ? 7.448 11.873 18.103 1.00 13.21 174 LEU A C 1
ATOM 1387 O O . LEU A 1 176 ? 8.066 10.810 18.245 1.00 13.74 174 LEU A O 1
ATOM 1392 N N . GLY A 1 177 ? 6.201 11.932 17.639 1.00 13.90 175 GLY A N 1
ATOM 1393 C CA . GLY A 1 177 ? 5.421 10.732 17.449 1.00 14.34 175 GLY A CA 1
ATOM 1394 C C . GLY A 1 177 ? 4.694 10.728 16.121 1.00 14.24 175 GLY A C 1
ATOM 1395 O O . GLY A 1 177 ? 4.633 11.728 15.403 1.00 14.88 175 GLY A O 1
ATOM 1396 N N . ASN A 1 178 ? 4.158 9.560 15.799 1.00 13.27 176 ASN A N 1
ATOM 1397 C CA . ASN A 1 178 ? 3.199 9.416 14.720 1.00 13.37 176 ASN A CA 1
ATOM 1398 C C . ASN A 1 178 ? 2.224 8.329 15.133 1.00 12.88 176 ASN A C 1
ATOM 1399 O O . ASN A 1 178 ? 2.374 7.707 16.189 1.00 13.50 176 ASN A O 1
ATOM 1404 N N . SER A 1 179 ? 1.226 8.089 14.293 1.00 13.14 177 SER A N 1
ATOM 1405 C CA . SER A 1 179 ? 0.177 7.155 14.659 1.00 14.37 177 SER A CA 1
ATOM 1406 C C . SER A 1 179 ? -0.418 6.550 13.402 1.00 15.14 177 SER A C 1
ATOM 1407 O O . SER A 1 179 ? -0.238 7.063 12.294 1.00 16.87 177 SER A O 1
ATOM 1410 N N . ARG A 1 180 ? -1.148 5.454 13.588 1.00 15.29 178 ARG A N 1
ATOM 1411 C CA . ARG A 1 180 ? -1.980 4.926 12.515 1.00 17.03 178 ARG A CA 1
ATOM 1412 C C . ARG A 1 180 ? -3.032 3.987 13.090 1.00 15.45 178 ARG A C 1
ATOM 1413 O O . ARG A 1 180 ? -2.934 3.531 14.233 1.00 14.87 178 ARG A O 1
ATOM 1421 N N . GLU A 1 181 ? -4.056 3.726 12.281 1.00 16.10 179 GLU A N 1
ATOM 1422 C CA . GLU A 1 181 ? -5.051 2.718 12.623 1.00 18.68 179 GLU A CA 1
ATOM 1423 C C . GLU A 1 181 ? -4.400 1.342 12.651 1.00 16.84 179 GLU A C 1
ATOM 1424 O O . GLU A 1 181 ? -3.442 1.076 11.923 1.00 17.40 179 GLU A O 1
ATOM 1430 N N . CYS A 1 182 ? -4.928 0.451 13.491 1.00 16.91 180 CYS A N 1
ATOM 1431 C CA . CYS A 1 182 ? -4.435 -0.917 13.448 1.00 16.78 180 CYS A CA 1
ATOM 1432 C C . CYS A 1 182 ? -4.838 -1.554 12.122 1.00 17.10 180 CYS A C 1
ATOM 1433 O O . CYS A 1 182 ? -5.970 -1.368 11.662 1.00 17.96 180 CYS A O 1
ATOM 1436 N N . PRO A 1 183 ? -3.934 -2.288 11.472 1.00 17.31 181 PRO A N 1
ATOM 1437 C CA . PRO A 1 183 ? -4.319 -3.018 10.259 1.00 17.94 181 PRO A CA 1
ATOM 1438 C C . PRO A 1 183 ? -5.275 -4.147 10.605 1.00 17.94 181 PRO A C 1
ATOM 1439 O O . PRO A 1 183 ? -5.123 -4.814 11.631 1.00 18.65 181 PRO A O 1
ATOM 1443 N N . GLY A 1 184 ? -6.268 -4.356 9.742 1.00 18.64 182 GLY A N 1
ATOM 1444 C CA . GLY A 1 184 ? -7.222 -5.432 9.948 1.00 19.01 182 GLY A CA 1
ATOM 1445 C C . GLY A 1 184 ? -8.234 -5.147 11.040 1.00 18.53 182 GLY A C 1
ATOM 1446 O O . GLY A 1 184 ? -8.946 -4.141 10.992 1.00 19.96 182 GLY A O 1
ATOM 1447 N N . THR A 1 185 ? -8.312 -6.040 12.025 1.00 18.40 183 THR A N 1
ATOM 1448 C CA . THR A 1 185 ? -9.183 -5.850 13.176 1.00 19.33 183 THR A CA 1
ATOM 1449 C C . THR A 1 185 ? -8.748 -4.598 13.940 1.00 17.98 183 THR A C 1
ATOM 1450 O O . THR A 1 185 ? -7.576 -4.213 13.916 1.00 18.39 183 THR A O 1
ATOM 1454 N N . THR A 1 186 ? -9.700 -3.929 14.600 1.00 17.45 184 THR A N 1
ATOM 1455 C CA . THR A 1 186 ? -9.327 -2.751 15.378 1.00 16.63 184 THR A CA 1
ATOM 1456 C C . THR A 1 186 ? -8.345 -3.139 16.481 1.00 15.50 184 THR A C 1
ATOM 1457 O O . THR A 1 186 ? -8.223 -4.307 16.863 1.00 15.90 184 THR A O 1
ATOM 1461 N N . CYS A 1 187 ? -7.637 -2.131 17.002 1.00 15.14 185 CYS A N 1
ATOM 1462 C CA . CYS A 1 187 ? -6.683 -2.394 18.074 1.00 14.47 185 CYS A CA 1
ATOM 1463 C C . CYS A 1 187 ? -7.376 -2.988 19.295 1.00 14.16 185 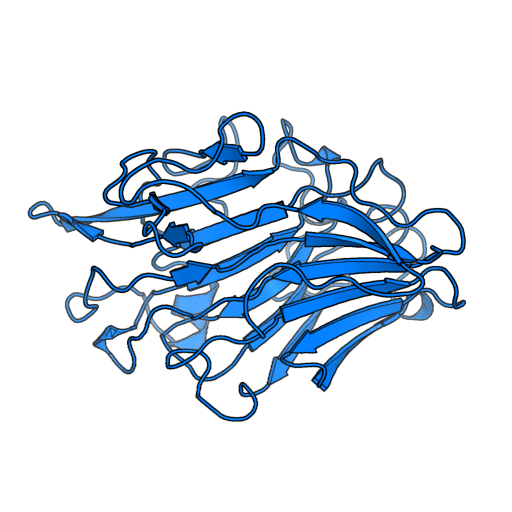CYS A C 1
ATOM 1464 O O . CYS A 1 187 ? -6.760 -3.750 20.053 1.00 14.37 185 CYS A O 1
ATOM 1467 N N . GLN A 1 188 ? -8.659 -2.661 19.482 1.00 13.84 186 GLN A N 1
ATOM 1468 C CA . GLN A 1 188 ? -9.450 -3.111 20.625 1.00 14.72 186 GLN A CA 1
ATOM 1469 C C . GLN A 1 188 ? -9.982 -4.527 20.458 1.00 15.12 186 GLN A C 1
ATOM 1470 O O . GLN A 1 188 ? -10.209 -5.214 21.461 1.00 16.12 186 GLN A O 1
ATOM 1476 N N . ALA A 1 189 ? -10.208 -4.973 19.224 1.00 15.84 187 ALA A N 1
ATOM 1477 C CA . ALA A 1 189 ? -10.964 -6.193 18.981 1.00 16.53 187 ALA A CA 1
ATOM 1478 C C . ALA A 1 189 ? -10.098 -7.407 18.657 1.00 15.99 187 ALA A C 1
ATOM 1479 O O . ALA A 1 189 ? -10.639 -8.510 18.506 1.00 16.31 187 ALA A O 1
ATOM 1481 N N . GLY A 1 190 ? -8.780 -7.247 18.551 1.00 14.95 188 GLY A N 1
ATOM 1482 C CA . GLY A 1 190 ? -7.932 -8.388 18.257 1.00 14.77 188 GLY A CA 1
ATOM 1483 C C . GLY A 1 190 ? -6.495 -8.101 18.627 1.00 14.07 188 GLY A C 1
ATOM 1484 O O . GLY A 1 190 ? -6.119 -6.967 18.937 1.00 13.72 188 GLY A O 1
ATOM 1485 N N . MET A 1 191 ? -5.692 -9.162 18.570 1.00 13.83 189 MET A N 1
ATOM 1486 C CA . MET A 1 191 ? -4.266 -9.081 18.846 1.00 13.58 189 MET A CA 1
ATOM 1487 C C . MET A 1 191 ? -3.519 -8.454 17.678 1.00 13.26 189 MET A C 1
ATOM 1488 O O . MET A 1 191 ? -3.769 -8.779 16.514 1.00 14.72 189 MET A O 1
ATOM 1493 N N . HIS A 1 192 ? -2.569 -7.578 17.999 1.00 12.43 190 HIS A N 1
ATOM 1494 C CA . HIS A 1 192 ? -1.668 -6.979 17.025 1.00 12.39 190 HIS A CA 1
ATOM 1495 C C . HIS A 1 192 ? -0.265 -7.002 17.606 1.00 11.65 190 HIS A C 1
ATOM 1496 O O . HIS A 1 192 ? -0.081 -7.028 18.827 1.00 12.53 190 HIS A O 1
ATOM 1503 N N . THR A 1 193 ? 0.727 -6.973 16.725 1.00 12.55 191 THR A N 1
ATOM 1504 C CA . THR A 1 193 ? 2.122 -7.018 17.139 1.00 13.12 191 THR A CA 1
ATOM 1505 C C . THR A 1 193 ? 2.745 -5.638 16.983 1.00 12.88 191 THR A C 1
ATOM 1506 O O . THR A 1 193 ? 2.815 -5.098 15.869 1.00 13.82 191 THR A O 1
ATOM 1510 N N . TYR A 1 194 ? 3.187 -5.073 18.099 1.00 12.35 192 TYR A N 1
ATOM 1511 C CA . TYR A 1 194 ? 3.755 -3.735 18.148 1.00 11.79 192 TYR A CA 1
ATOM 1512 C C . TYR A 1 194 ? 5.260 -3.888 18.293 1.00 11.75 192 TYR A C 1
ATOM 1513 O O . TYR A 1 194 ? 5.732 -4.484 19.269 1.00 12.87 192 TYR A O 1
ATOM 1522 N N . ARG A 1 195 ? 6.004 -3.372 17.315 1.00 11.88 193 ARG A N 1
ATOM 1523 C CA . ARG A 1 195 ? 7.441 -3.583 17.221 1.00 12.14 193 ARG A CA 1
ATOM 1524 C C . ARG A 1 195 ? 8.167 -2.247 17.152 1.00 11.66 193 ARG A C 1
ATOM 1525 O O . ARG A 1 195 ? 7.706 -1.300 16.501 1.00 11.96 193 ARG A O 1
ATOM 1533 N N . PHE A 1 196 ? 9.315 -2.189 17.818 1.00 11.30 194 PHE A N 1
ATOM 1534 C CA . PHE A 1 196 ? 10.215 -1.056 17.771 1.00 11.18 194 PHE A CA 1
ATOM 1535 C C . PHE A 1 196 ? 11.605 -1.586 17.462 1.00 10.81 194 PHE A C 1
ATOM 1536 O O . PHE A 1 196 ? 12.023 -2.614 18.014 1.00 11.49 194 PHE A O 1
ATOM 1544 N N . GLU A 1 197 ? 12.323 -0.888 16.585 1.00 10.63 195 GLU A N 1
ATOM 1545 C CA . GLU A 1 197 ? 13.707 -1.229 16.287 1.00 11.64 195 GLU A CA 1
ATOM 1546 C C . GLU A 1 197 ? 14.593 -0.018 16.516 1.00 11.25 195 GLU A C 1
ATOM 1547 O O . GLU A 1 197 ? 14.253 1.098 16.114 1.00 11.86 195 GLU A O 1
ATOM 1553 N N . TRP A 1 198 ? 15.729 -0.252 17.163 1.00 10.67 196 TRP A N 1
ATOM 1554 C CA . TRP A 1 198 ? 16.763 0.748 17.389 1.00 10.72 196 TRP A CA 1
ATOM 1555 C C . TRP A 1 198 ? 17.975 0.240 16.617 1.00 10.30 196 TRP A C 1
ATOM 1556 O O . TRP A 1 198 ? 18.599 -0.758 17.001 1.00 11.15 196 TRP A O 1
ATOM 1567 N N . ASP A 1 199 ? 18.262 0.900 15.500 1.00 11.37 197 ASP A N 1
ATOM 1568 C CA . ASP A 1 199 ? 19.134 0.375 14.456 1.00 11.94 197 ASP A CA 1
ATOM 1569 C C . ASP A 1 199 ? 20.426 1.182 14.440 1.00 12.00 197 ASP A C 1
ATOM 1570 O O . ASP A 1 199 ? 20.426 2.361 14.067 1.00 12.00 197 ASP A O 1
ATOM 1575 N N . THR A 1 200 ? 21.529 0.544 14.839 1.00 11.68 198 THR A N 1
ATOM 1576 C CA . THR A 1 200 ? 22.856 1.134 14.720 1.00 13.03 198 THR A CA 1
ATOM 1577 C C . THR A 1 200 ? 23.675 0.492 13.608 1.00 12.34 198 THR A C 1
ATOM 1578 O O . THR A 1 200 ? 24.857 0.815 13.451 1.00 14.06 198 THR A O 1
ATOM 1582 N N . SER A 1 201 ? 23.065 -0.389 12.810 1.00 11.97 199 SER A N 1
ATOM 1583 C CA . SER A 1 201 ? 23.743 -0.905 11.627 1.00 12.67 199 SER A CA 1
ATOM 1584 C C . SER A 1 201 ? 23.782 0.128 10.510 1.00 12.02 199 SER A C 1
ATOM 1585 O O . SER A 1 201 ? 24.700 0.111 9.684 1.00 13.42 199 SER A O 1
ATOM 1588 N N . ARG A 1 202 ? 22.789 1.006 10.459 1.00 12.15 200 ARG A N 1
ATOM 1589 C CA . ARG A 1 202 ? 22.776 2.134 9.549 1.00 12.03 200 ARG A CA 1
ATOM 1590 C C . ARG A 1 202 ? 23.366 3.357 10.225 1.00 12.43 200 ARG A C 1
ATOM 1591 O O . ARG A 1 202 ? 23.239 3.546 11.438 1.00 12.53 200 ARG A O 1
ATOM 1599 N N . SER A 1 203 ? 23.992 4.201 9.412 1.00 11.75 201 SER A N 1
ATOM 1600 C CA . SER A 1 203 ? 24.309 5.564 9.772 1.00 12.96 201 SER A CA 1
ATOM 1601 C C . SER A 1 203 ? 23.592 6.476 8.786 1.00 12.57 201 SER A C 1
ATOM 1602 O O . SER A 1 203 ? 23.684 6.241 7.575 1.00 13.53 201 SER A O 1
ATOM 1605 N N . PRO A 1 204 ? 22.819 7.474 9.243 1.00 12.63 202 PRO A N 1
ATOM 1606 C CA . PRO A 1 204 ? 22.499 7.757 10.647 1.00 12.74 202 PRO A CA 1
ATOM 1607 C C . PRO A 1 204 ? 21.768 6.580 11.288 1.00 11.85 202 PRO A C 1
ATOM 1608 O O . PRO A 1 204 ? 21.076 5.828 10.590 1.00 12.43 202 PRO A O 1
ATOM 1612 N N . ASN A 1 205 ? 21.937 6.406 12.595 1.00 11.41 203 ASN A N 1
ATOM 1613 C CA . ASN A 1 205 ? 21.135 5.417 13.298 1.00 11.72 203 ASN A CA 1
ATOM 1614 C C . ASN A 1 205 ? 19.652 5.786 13.197 1.00 11.63 203 ASN A C 1
ATOM 1615 O O . ASN A 1 205 ? 19.283 6.947 12.970 1.00 12.06 203 ASN A O 1
ATOM 1620 N N . GLU A 1 206 ? 18.787 4.785 13.375 1.00 11.47 204 GLU A N 1
ATOM 1621 C CA . GLU A 1 206 ? 17.351 4.987 13.238 1.00 11.72 204 GLU A CA 1
ATOM 1622 C C . GLU A 1 206 ? 16.587 4.327 14.375 1.00 11.24 204 GLU A C 1
ATOM 1623 O O . GLU A 1 206 ? 16.964 3.260 14.869 1.00 12.37 204 GLU A O 1
ATOM 1629 N N . LEU A 1 207 ? 15.483 4.966 14.750 1.00 10.87 205 LEU A N 1
ATOM 1630 C CA . LEU A 1 207 ? 14.449 4.366 15.581 1.00 11.51 205 LEU A CA 1
ATOM 1631 C C . LEU A 1 207 ? 13.211 4.206 14.712 1.00 11.12 205 LEU A C 1
ATOM 1632 O O . LEU A 1 207 ? 12.812 5.155 14.032 1.00 12.65 205 LEU A O 1
ATOM 1637 N N . ARG A 1 208 ? 12.620 3.008 14.712 1.00 11.01 206 ARG A N 1
ATOM 1638 C CA . ARG A 1 208 ? 11.501 2.701 13.827 1.00 11.49 206 ARG A CA 1
ATOM 1639 C C . ARG A 1 208 ? 10.390 1.999 14.593 1.00 11.44 206 ARG A C 1
ATOM 1640 O O . ARG A 1 208 ? 10.654 1.141 15.442 1.00 11.96 206 ARG A O 1
ATOM 1648 N N . TRP A 1 209 ? 9.143 2.346 14.257 1.00 11.11 207 TRP A N 1
ATOM 1649 C CA . TRP A 1 209 ? 7.956 1.779 14.883 1.00 11.21 207 TRP A CA 1
ATOM 1650 C C . TRP A 1 209 ? 7.090 1.086 13.837 1.00 11.58 207 TRP A C 1
ATOM 1651 O O . TRP A 1 209 ? 6.913 1.599 12.723 1.00 11.95 207 TRP A O 1
ATOM 1662 N N . TYR A 1 210 ? 6.504 -0.051 14.225 1.00 11.42 208 TYR A N 1
ATOM 1663 C CA . TYR A 1 210 ? 5.678 -0.862 13.346 1.00 11.65 208 TYR A CA 1
ATOM 1664 C C . TYR A 1 210 ? 4.473 -1.383 14.110 1.00 11.12 208 TYR A C 1
ATOM 1665 O O . TYR A 1 210 ? 4.542 -1.632 15.320 1.00 12.13 208 TYR A O 1
ATOM 1674 N N . VAL A 1 211 ? 3.372 -1.575 13.390 1.00 12.12 209 VAL A N 1
ATOM 1675 C CA . VAL A 1 211 ? 2.252 -2.367 13.883 1.00 12.78 209 VAL A CA 1
ATOM 1676 C C . VAL A 1 211 ? 1.922 -3.408 12.823 1.00 13.10 209 VAL A C 1
ATOM 1677 O O . VAL A 1 211 ? 1.718 -3.063 11.652 1.00 13.27 209 VAL A O 1
ATOM 1681 N N . ASP A 1 212 ? 1.935 -4.683 13.217 1.00 13.68 210 ASP A N 1
ATOM 1682 C CA . ASP A 1 212 ? 1.752 -5.793 12.279 1.00 14.96 210 ASP A CA 1
ATOM 1683 C C . ASP A 1 212 ? 2.677 -5.662 11.071 1.00 15.37 210 ASP A C 1
ATOM 1684 O O . ASP A 1 212 ? 2.275 -5.876 9.925 1.00 16.10 210 ASP A O 1
ATOM 1689 N N . GLY A 1 213 ? 3.929 -5.281 11.329 1.00 15.87 211 GLY A N 1
ATOM 1690 C CA . GLY A 1 213 ? 4.918 -5.139 10.282 1.00 16.65 211 GLY A CA 1
ATOM 1691 C C . GLY A 1 213 ? 4.784 -3.902 9.425 1.00 16.44 211 GLY A C 1
ATOM 1692 O O . GLY A 1 213 ? 5.606 -3.710 8.521 1.00 18.62 211 GLY A O 1
ATOM 1693 N N . GLN A 1 214 ? 3.785 -3.059 9.673 1.00 15.21 212 GLN A N 1
ATOM 1694 C CA . GLN A 1 214 ? 3.590 -1.833 8.911 1.00 15.74 212 GLN A CA 1
ATOM 1695 C C . GLN A 1 214 ? 4.363 -0.701 9.583 1.00 13.92 212 GLN A C 1
ATOM 1696 O O . GLN A 1 214 ? 4.057 -0.314 10.718 1.00 14.05 212 GLN A O 1
ATOM 1702 N N . HIS A 1 215 ? 5.355 -0.175 8.874 1.00 13.53 213 HIS A N 1
ATOM 1703 C CA . HIS A 1 215 ? 6.258 0.843 9.397 1.00 13.21 213 HIS A CA 1
ATOM 1704 C C . HIS A 1 215 ? 5.582 2.210 9.313 1.00 13.85 213 HIS A C 1
ATOM 1705 O O . HIS A 1 215 ? 5.229 2.662 8.220 1.00 17.02 213 HIS A O 1
ATOM 1712 N N . TYR A 1 216 ? 5.394 2.877 10.458 1.00 13.03 214 TYR A N 1
ATOM 1713 C CA . TYR A 1 216 ? 4.646 4.128 10.462 1.00 13.42 214 TYR A CA 1
ATOM 1714 C C . TYR A 1 216 ? 5.353 5.304 11.124 1.00 12.91 214 TYR A C 1
ATOM 1715 O O . TYR A 1 216 ? 4.812 6.412 11.101 1.00 13.59 214 TYR A O 1
ATOM 1724 N N . HIS A 1 217 ? 6.531 5.115 11.713 1.00 13.12 215 HIS A N 1
ATOM 1725 C CA . HIS A 1 217 ? 7.238 6.239 12.312 1.00 13.46 215 HIS A CA 1
ATOM 1726 C C . HIS A 1 217 ? 8.727 5.932 12.297 1.00 12.33 215 HIS A C 1
A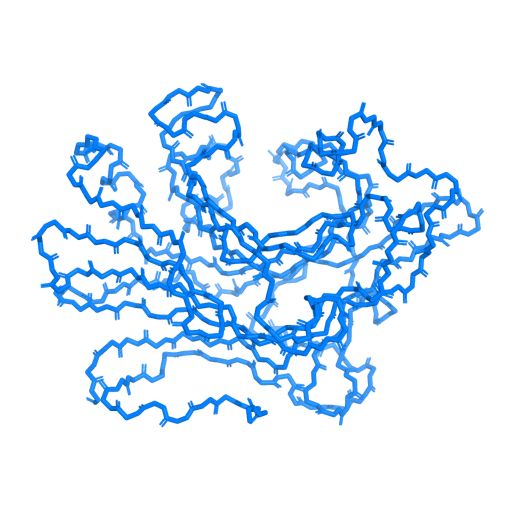TOM 1727 O O . HIS A 1 217 ? 9.132 4.774 12.447 1.00 12.28 215 HIS A O 1
ATOM 1734 N N . THR A 1 218 ? 9.531 6.984 12.123 1.00 12.73 216 THR A N 1
ATOM 1735 C CA . THR A 1 218 ? 10.984 6.909 12.154 1.00 13.60 216 THR A CA 1
ATOM 1736 C C . THR A 1 218 ? 11.518 8.182 12.788 1.00 13.46 216 THR A C 1
ATOM 1737 O O . THR A 1 218 ? 11.020 9.277 12.508 1.00 13.90 216 THR A O 1
ATOM 1741 N N . ILE A 1 219 ? 12.541 8.036 13.629 1.00 12.73 217 ILE A N 1
ATOM 1742 C CA . ILE A 1 219 ? 13.385 9.151 14.043 1.00 13.31 217 ILE A CA 1
ATOM 1743 C C . ILE A 1 219 ? 14.816 8.760 13.724 1.00 12.96 217 ILE A C 1
ATOM 1744 O O . ILE A 1 219 ? 15.254 7.660 14.075 1.00 13.95 217 ILE A O 1
ATOM 1749 N N . ARG A 1 220 ? 15.545 9.654 13.066 1.00 12.83 218 ARG A N 1
ATOM 1750 C CA . ARG A 1 220 ? 16.921 9.390 12.678 1.00 13.55 218 ARG A CA 1
ATOM 1751 C C . ARG A 1 220 ? 17.888 10.230 13.499 1.00 12.96 218 ARG A C 1
ATOM 1752 O O . ARG A 1 220 ? 17.564 11.336 13.942 1.00 13.02 218 ARG A O 1
ATOM 1760 N N . GLN A 1 221 ? 19.097 9.692 13.654 1.00 12.57 219 GLN A N 1
ATOM 1761 C CA . GLN A 1 221 ? 20.148 10.357 14.412 1.00 13.34 219 GLN A CA 1
ATOM 1762 C C . GLN A 1 221 ? 20.476 11.738 13.859 1.00 13.84 219 GLN A C 1
ATOM 1763 O O . GLN A 1 221 ? 20.846 12.635 14.625 1.00 15.81 219 GLN A O 1
ATOM 1769 N N . ASP A 1 222 ? 20.363 11.933 12.545 1.00 13.67 220 ASP A N 1
ATOM 1770 C CA . ASP A 1 222 ? 20.673 13.237 11.971 1.00 15.38 220 ASP A CA 1
ATOM 1771 C C . ASP A 1 222 ? 19.574 14.269 12.191 1.00 16.24 220 ASP A C 1
ATOM 1772 O O . ASP A 1 222 ? 19.749 15.426 11.795 1.00 18.51 220 ASP A O 1
ATOM 1777 N N . GLN A 1 223 ? 18.469 13.897 12.834 1.00 14.93 221 GLN A N 1
ATOM 1778 C CA . GLN A 1 223 ? 17.371 14.816 13.105 1.00 15.40 221 GLN A CA 1
ATOM 1779 C C . GLN A 1 223 ? 17.434 15.434 14.498 1.00 15.13 221 GLN A C 1
ATOM 1780 O O . GLN A 1 223 ? 16.612 16.298 14.814 1.00 17.14 221 GLN A O 1
ATOM 1786 N N . LEU A 1 224 ? 18.399 15.032 15.322 1.00 14.64 222 LEU A N 1
ATOM 1787 C CA . LEU A 1 224 ? 18.579 15.558 16.666 1.00 14.76 222 LEU A CA 1
ATOM 1788 C C . LEU A 1 224 ? 20.049 15.905 16.844 1.00 14.86 222 LEU A C 1
ATOM 1789 O O . LEU A 1 224 ? 20.916 15.352 16.162 1.00 15.16 222 LEU A O 1
ATOM 1794 N N . ASP A 1 225 ? 20.338 16.823 17.766 1.00 15.49 223 ASP A N 1
ATOM 1795 C CA . ASP A 1 225 ? 21.737 17.165 17.974 1.00 16.74 223 ASP A CA 1
ATOM 1796 C C . ASP A 1 225 ? 22.466 16.056 18.734 1.00 16.27 223 ASP A C 1
ATOM 1797 O O . ASP A 1 225 ? 21.859 15.127 19.276 1.00 16.02 223 ASP A O 1
ATOM 1802 N N . ALA A 1 226 ? 23.794 16.153 18.745 1.00 16.54 224 ALA A N 1
ATOM 1803 C CA . ALA A 1 226 ? 24.615 15.058 19.254 1.00 16.91 224 ALA A CA 1
ATOM 1804 C C . ALA A 1 226 ? 24.424 14.854 20.748 1.00 16.35 224 ALA A C 1
ATOM 1805 O O . ALA A 1 226 ? 24.410 13.716 21.224 1.00 16.26 224 ALA A O 1
ATOM 1807 N N . THR A 1 227 ? 24.288 15.943 21.507 1.00 16.36 225 THR A N 1
ATOM 1808 C CA . THR A 1 227 ? 24.120 15.810 22.951 1.00 16.54 225 THR A CA 1
ATOM 1809 C C . THR A 1 227 ? 22.790 15.154 23.289 1.00 15.21 225 THR A C 1
ATOM 1810 O O . THR A 1 227 ? 22.727 14.276 24.156 1.00 14.92 225 THR A O 1
ATOM 1814 N N . THR A 1 228 ? 21.720 15.573 22.619 1.00 14.78 226 THR A N 1
ATOM 1815 C CA . THR A 1 228 ? 20.414 14.968 22.851 1.00 14.45 226 THR A CA 1
ATOM 181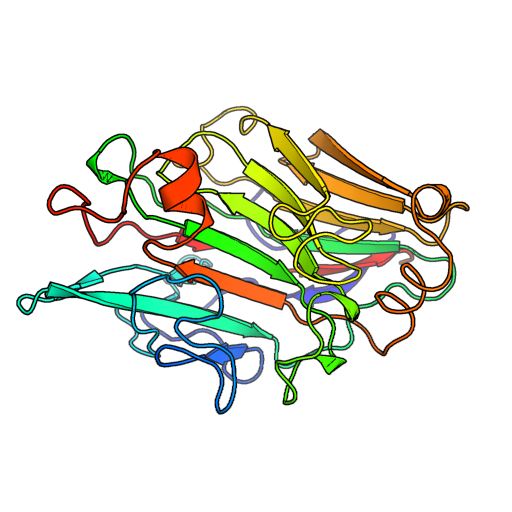6 C C . THR A 1 228 ? 20.459 13.473 22.568 1.00 13.98 226 THR A C 1
ATOM 1817 O O . THR A 1 228 ? 19.959 12.660 23.360 1.00 14.10 226 THR A O 1
ATOM 1821 N N . TRP A 1 229 ? 21.063 13.095 21.438 1.00 14.27 227 TRP A N 1
ATOM 1822 C CA . TRP A 1 229 ? 21.156 11.686 21.073 1.00 14.33 227 TRP A CA 1
ATOM 1823 C C . TRP A 1 229 ? 22.006 10.906 22.067 1.00 14.10 227 TRP A C 1
ATOM 1824 O O . TRP A 1 229 ? 21.609 9.825 22.522 1.00 13.58 227 TRP A O 1
ATOM 1835 N N . SER A 1 230 ? 23.176 11.436 22.425 1.00 14.48 228 SER A N 1
ATOM 1836 C CA A SER A 1 230 ? 24.048 10.737 23.365 0.38 14.62 228 SER A CA 1
ATOM 1837 C CA B SER A 1 230 ? 24.036 10.713 23.353 0.34 14.50 228 SER A CA 1
ATOM 1838 C CA C SER A 1 230 ? 24.048 10.736 23.362 0.28 14.87 228 SER A CA 1
ATOM 1839 C C . SER A 1 230 ? 23.379 10.566 24.720 1.00 14.57 228 SER A C 1
ATOM 1840 O O . SER A 1 230 ? 23.536 9.531 25.376 1.00 14.65 228 SER A O 1
ATOM 1847 N N . ASN A 1 231 ? 22.628 11.578 25.161 1.00 14.33 229 ASN A N 1
ATOM 1848 C CA . ASN A 1 231 ? 21.985 11.496 26.469 1.00 13.76 229 ASN A CA 1
ATOM 1849 C C . ASN A 1 231 ? 20.994 10.341 26.555 1.00 13.82 229 ASN A C 1
ATOM 1850 O O . ASN A 1 231 ? 20.843 9.738 27.626 1.00 14.67 229 ASN A O 1
ATOM 1855 N N . MET A 1 232 ? 20.311 10.017 25.458 1.00 13.17 230 MET A N 1
ATOM 1856 C CA . MET A 1 232 ? 19.308 8.963 25.477 1.00 13.67 230 MET A CA 1
ATOM 1857 C C . MET A 1 232 ? 19.828 7.610 25.003 1.00 13.63 230 MET A C 1
ATOM 1858 O O . MET A 1 232 ? 19.098 6.621 25.109 1.00 14.57 230 MET A O 1
ATOM 1863 N N . THR A 1 233 ? 21.063 7.529 24.501 1.00 13.56 231 THR A N 1
ATOM 1864 C CA . THR A 1 233 ? 21.605 6.269 24.008 1.00 14.64 231 THR A CA 1
ATOM 1865 C C . THR A 1 233 ? 22.901 5.838 24.675 1.00 15.48 231 THR A C 1
ATOM 1866 O O . THR A 1 233 ? 23.242 4.653 24.596 1.00 16.14 231 THR A O 1
ATOM 1870 N N . GLY A 1 234 ? 23.635 6.751 25.321 1.00 15.25 232 GLY A N 1
ATOM 1871 C CA . GLY A 1 234 ? 24.971 6.420 25.784 1.00 15.94 232 GLY A CA 1
ATOM 1872 C C . GLY A 1 234 ? 25.027 5.596 27.050 1.00 15.54 232 GLY A C 1
ATOM 1873 O O . GLY A 1 234 ? 26.075 5.012 27.345 1.00 17.18 232 GLY A O 1
ATOM 1874 N N . HIS A 1 235 ? 23.928 5.530 27.797 1.00 14.37 233 HIS A N 1
ATOM 1875 C CA . HIS A 1 235 ? 23.888 4.821 29.069 1.00 13.98 233 HIS A CA 1
ATOM 1876 C C . HIS A 1 235 ? 23.720 3.323 28.819 1.00 13.97 233 HIS A C 1
ATOM 1877 O O . HIS A 1 235 ? 23.801 2.842 27.685 1.00 14.64 233 HIS A O 1
ATOM 1884 N N . GLY A 1 236 ? 23.465 2.567 29.888 1.00 14.24 234 GLY A N 1
ATOM 1885 C CA . GLY A 1 236 ? 23.464 1.116 29.811 1.00 14.47 234 GLY A CA 1
ATOM 1886 C C . GLY A 1 236 ? 22.269 0.486 29.133 1.00 13.81 234 GLY A C 1
ATOM 1887 O O . GLY A 1 236 ? 22.287 -0.725 28.899 1.00 15.16 234 GLY A O 1
ATOM 1888 N N . GLY A 1 237 ? 21.230 1.253 28.821 1.00 12.71 235 GLY A N 1
ATOM 1889 C CA . GLY A 1 237 ? 20.110 0.672 28.118 1.00 12.23 235 GLY A CA 1
ATOM 1890 C C . GLY A 1 237 ? 18.791 1.007 28.779 1.00 11.71 235 GLY A C 1
ATOM 1891 O O . GLY A 1 237 ? 18.701 1.881 29.647 1.00 12.44 235 GLY A O 1
ATOM 1892 N N . TYR A 1 238 ? 17.748 0.293 28.361 1.00 11.82 236 TYR A N 1
ATOM 1893 C CA . TYR A 1 238 ? 16.376 0.602 28.721 1.00 11.61 236 TYR A CA 1
ATOM 1894 C C . TYR A 1 238 ? 15.749 -0.561 29.478 1.00 10.94 236 TYR A C 1
ATOM 1895 O O . TYR A 1 238 ? 16.163 -1.717 29.328 1.00 11.87 236 TYR A O 1
ATOM 1904 N N . PHE A 1 239 ? 14.755 -0.238 30.308 1.00 10.77 237 PHE A N 1
ATOM 1905 C CA . PHE A 1 239 ? 13.825 -1.219 30.853 1.00 10.79 237 PHE A CA 1
ATOM 1906 C C . PHE A 1 239 ? 12.461 -1.025 30.202 1.00 11.02 237 PHE A C 1
ATOM 1907 O O . PHE A 1 239 ? 12.178 0.029 29.628 1.00 11.48 237 PHE A O 1
ATOM 1915 N N . LEU A 1 240 ? 11.621 -2.060 30.277 1.00 10.88 238 LEU A N 1
ATOM 1916 C CA 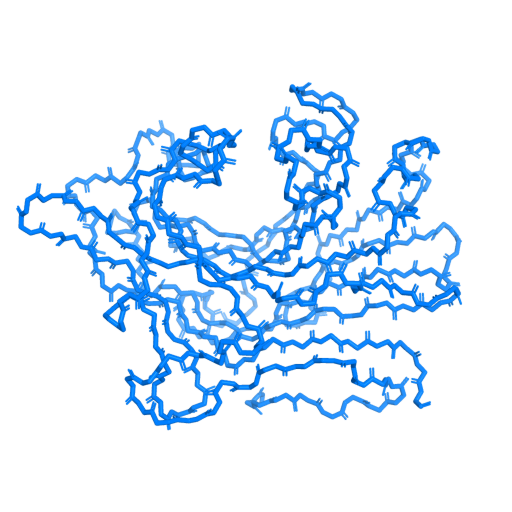. LEU A 1 240 ? 10.321 -2.052 29.618 1.00 10.83 238 LEU A CA 1
ATOM 1917 C C . LEU A 1 240 ? 9.194 -1.988 30.639 1.00 10.21 238 LEU A C 1
ATOM 1918 O O . LEU A 1 240 ? 9.336 -2.459 31.773 1.00 11.81 238 LEU A O 1
ATOM 1923 N N . LEU A 1 241 ? 8.053 -1.449 30.205 1.00 10.62 239 LEU A N 1
ATOM 1924 C CA . LEU A 1 241 ? 6.885 -1.244 31.054 1.00 11.01 239 LEU A CA 1
ATOM 1925 C C . LEU A 1 241 ? 5.616 -1.631 30.316 1.00 10.18 239 LEU A C 1
ATOM 1926 O O . LEU A 1 241 ? 5.486 -1.389 29.109 1.00 11.40 239 LEU A O 1
ATOM 1931 N N . LEU A 1 242 ? 4.682 -2.220 31.064 1.00 10.61 240 LEU A N 1
ATOM 1932 C CA . LEU A 1 242 ? 3.318 -2.473 30.612 1.00 10.84 240 LEU A CA 1
ATOM 1933 C C . LEU A 1 242 ? 2.365 -1.926 31.664 1.00 11.03 240 LEU A C 1
ATOM 1934 O O . LEU A 1 242 ? 2.545 -2.195 32.855 1.00 11.40 240 LEU A O 1
ATOM 1939 N N . ASN A 1 243 ? 1.336 -1.194 31.239 1.00 11.04 241 ASN A N 1
ATOM 1940 C CA . ASN A 1 243 ? 0.400 -0.644 32.213 1.00 10.59 241 ASN A CA 1
ATOM 1941 C C . ASN A 1 243 ? -0.895 -0.265 31.513 1.00 10.40 241 ASN A C 1
ATOM 1942 O O . ASN A 1 243 ? -0.943 -0.129 30.284 1.00 11.30 241 ASN A O 1
ATOM 1947 N N . VAL A 1 244 ? -1.941 -0.071 32.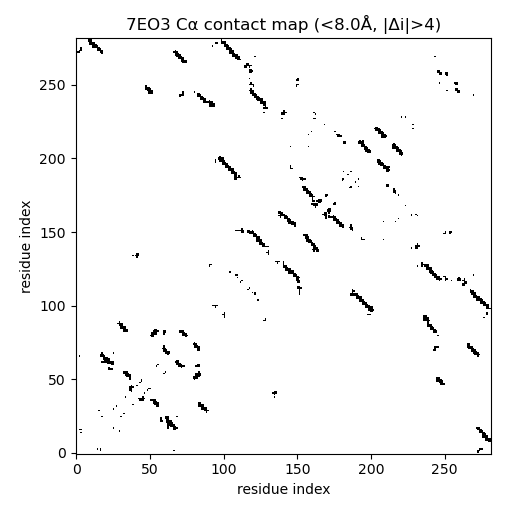313 1.00 10.73 242 VAL A N 1
ATOM 1948 C CA . VAL A 1 244 ? -3.119 0.650 31.857 1.00 10.91 242 VAL A CA 1
ATOM 1949 C C . VAL A 1 244 ? -3.401 1.736 32.884 1.00 11.37 242 VAL A C 1
ATOM 1950 O O . VAL A 1 244 ? -3.818 1.441 34.010 1.00 11.70 242 VAL A O 1
ATOM 1954 N N . ALA A 1 245 ? -3.146 2.984 32.509 1.00 11.34 243 ALA A N 1
ATOM 1955 C CA . ALA A 1 245 ? -3.479 4.126 33.345 1.00 11.72 243 ALA A CA 1
ATOM 1956 C C . ALA A 1 245 ? -4.921 4.544 33.074 1.00 11.62 243 ALA A C 1
ATOM 1957 O O . ALA A 1 245 ? -5.544 4.113 32.097 1.00 12.42 243 ALA A O 1
ATOM 1959 N N . MET A 1 246 ? -5.466 5.357 33.978 1.00 12.25 244 MET A N 1
ATOM 1960 C CA A MET A 1 246 ? -6.826 5.870 33.849 0.51 12.27 244 MET A CA 1
ATOM 1961 C CA B MET A 1 246 ? -6.825 5.866 33.852 0.49 12.30 244 MET A CA 1
ATOM 1962 C C . MET A 1 246 ? -6.793 7.378 34.040 1.00 11.68 244 MET A C 1
ATOM 1963 O O . MET A 1 246 ? -6.463 7.863 35.128 1.00 12.38 244 MET A O 1
ATOM 1972 N N . GLY A 1 247 ? -7.147 8.115 32.988 1.00 11.81 245 GLY A N 1
ATOM 1973 C CA . GLY A 1 247 ? -7.130 9.563 33.031 1.00 11.99 245 GLY A CA 1
ATOM 1974 C C . GLY A 1 247 ? -5.732 10.120 32.864 1.00 12.62 245 GLY A C 1
ATOM 1975 O O . GLY A 1 247 ? -4.754 9.402 32.689 1.00 14.06 245 GLY A O 1
ATOM 1976 N N . GLY A 1 248 ? -5.640 11.441 32.929 1.00 13.19 246 GLY A N 1
ATOM 1977 C CA . GLY A 1 248 ? -4.364 12.114 32.809 1.00 13.48 246 GLY A CA 1
ATOM 1978 C C . GLY A 1 248 ? -4.149 12.719 31.438 1.00 12.79 246 GLY A C 1
ATOM 1979 O O . GLY A 1 248 ? -5.050 12.792 30.600 1.00 13.39 246 GLY A O 1
ATOM 1980 N N . ALA A 1 249 ? -2.897 13.120 31.202 1.00 13.32 247 ALA A N 1
ATOM 1981 C CA . ALA A 1 249 ? -2.597 14.084 30.140 1.00 13.85 247 ALA A CA 1
ATOM 1982 C C . ALA A 1 249 ? -3.061 13.616 28.761 1.00 13.32 247 ALA A C 1
ATOM 1983 O O . ALA A 1 249 ? -3.748 14.352 28.047 1.00 13.85 247 ALA A O 1
ATOM 1985 N N . PHE A 1 250 ? -2.667 12.408 28.352 1.00 13.62 248 PHE A N 1
ATOM 1986 C CA . PHE A 1 250 ? -2.966 11.954 26.993 1.00 13.39 248 PHE A CA 1
ATOM 1987 C C . PHE A 1 250 ? -4.459 11.720 26.770 1.00 12.78 248 PHE A C 1
ATOM 1988 O O . PHE A 1 250 ? -5.019 12.305 25.825 1.00 12.66 248 PHE A O 1
ATOM 1996 N N . PRO A 1 251 ? -5.167 10.921 27.584 1.00 12.18 249 PRO A N 1
ATOM 1997 C CA . PRO A 1 251 ? -6.604 10.740 27.325 1.00 12.49 249 PRO A CA 1
ATOM 1998 C C . PRO A 1 251 ? -7.392 12.028 27.467 1.00 12.04 249 PRO A C 1
ATOM 1999 O O . PRO A 1 251 ? -8.323 12.261 26.689 1.00 12.30 249 PRO A O 1
ATOM 2003 N N . ASP A 1 252 ? -7.035 12.878 28.436 1.00 12.47 250 ASP A N 1
ATOM 2004 C CA . ASP A 1 252 ? -7.711 14.164 28.575 1.00 12.39 250 ASP A CA 1
ATOM 2005 C C . ASP A 1 252 ? -7.493 15.035 27.344 1.00 12.68 250 ASP A C 1
ATOM 2006 O O . ASP A 1 252 ? -8.406 15.741 26.901 1.00 13.56 250 ASP A O 1
ATOM 2011 N N . GLY A 1 253 ? -6.273 15.031 26.803 1.00 13.05 251 GLY A N 1
ATOM 2012 C CA . GLY A 1 253 ? -5.988 15.878 25.658 1.00 13.92 251 GLY A CA 1
ATOM 2013 C C . GLY A 1 253 ? -6.738 15.450 24.413 1.00 13.83 251 GLY A C 1
ATOM 2014 O O . GLY A 1 253 ? -7.266 16.289 23.679 1.00 15.20 251 GLY A O 1
ATOM 2015 N N . VAL A 1 254 ? -6.812 14.141 24.161 1.00 13.54 252 VAL A N 1
ATOM 2016 C 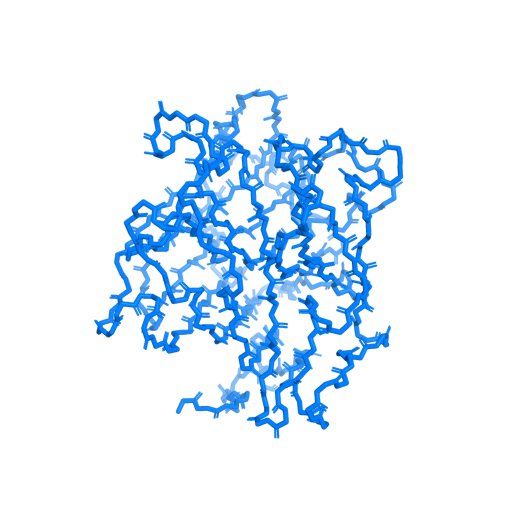CA . VAL A 1 254 ? -7.490 13.659 22.965 1.00 13.73 252 VAL A CA 1
ATOM 2017 C C . VAL A 1 254 ? -9.001 13.810 23.097 1.00 14.17 252 VAL A C 1
ATOM 2018 O O . VAL A 1 254 ? -9.687 14.156 22.129 1.00 15.61 252 VAL A O 1
ATOM 2022 N N . ALA A 1 255 ? -9.546 13.560 24.294 1.00 13.20 253 ALA A N 1
ATOM 2023 C CA . ALA A 1 255 ? -10.979 13.746 24.511 1.00 13.41 253 ALA A CA 1
ATOM 2024 C C . ALA A 1 255 ? -11.356 15.221 24.528 1.00 13.10 253 ALA A C 1
ATOM 2025 O O . ALA A 1 255 ? -12.504 15.571 24.233 1.00 13.47 253 ALA A O 1
ATOM 2027 N N . GLY A 1 256 ? -10.418 16.092 24.889 1.00 13.00 254 GLY A N 1
ATOM 2028 C CA . GLY A 1 256 ? -10.707 17.504 25.024 1.00 13.42 254 GLY A CA 1
ATOM 2029 C C . GLY A 1 256 ? -11.303 17.891 26.354 1.00 13.68 254 GLY A C 1
ATOM 2030 O O . GLY A 1 256 ? -11.683 19.055 26.528 1.00 14.49 254 GLY A O 1
ATOM 2031 N N . HIS A 1 257 ? -11.403 16.954 27.296 1.00 13.84 255 HIS A N 1
ATOM 2032 C CA . HIS A 1 257 ? -11.913 17.239 28.630 1.00 13.84 255 HIS A CA 1
ATOM 2033 C C . HIS A 1 257 ? -11.405 16.157 29.572 1.00 13.21 255 HIS A C 1
ATOM 2034 O O . HIS A 1 257 ? -10.794 15.171 29.146 1.00 12.67 255 HIS A O 1
ATOM 2041 N N . ALA A 1 258 ? -11.688 16.337 30.858 1.00 13.00 256 ALA A N 1
ATOM 2042 C CA . ALA A 1 258 ? -11.173 15.431 31.873 1.00 13.43 256 ALA A CA 1
ATOM 2043 C C . ALA A 1 258 ? -11.764 14.037 31.715 1.00 12.66 256 ALA A C 1
ATOM 2044 O O . ALA A 1 258 ? -12.935 13.868 31.360 1.00 12.98 256 ALA A O 1
ATOM 2046 N N . THR A 1 259 ? -10.939 13.038 31.993 1.00 12.44 257 THR A N 1
ATOM 2047 C CA . THR A 1 259 ? -11.301 11.629 31.957 1.00 12.60 257 THR A CA 1
ATOM 2048 C C . THR A 1 259 ? -10.663 10.955 33.165 1.00 12.63 257 THR A C 1
ATOM 2049 O O . THR A 1 259 ? -9.722 11.496 33.753 1.00 13.62 257 THR A O 1
ATOM 2053 N N . PRO A 1 260 ? -11.187 9.794 33.599 1.00 13.33 258 PRO A N 1
ATOM 2054 C CA . PRO A 1 260 ? -12.431 9.150 33.169 1.00 13.44 258 PRO A CA 1
ATOM 2055 C C . PRO A 1 260 ? -13.629 9.960 33.649 1.00 13.75 258 PRO A C 1
ATOM 2056 O O . PRO A 1 260 ? -13.488 10.927 34.402 1.00 15.64 258 PRO A O 1
ATOM 2060 N N . THR A 1 261 ? -14.807 9.571 33.200 1.00 13.78 259 THR A N 1
ATOM 2061 C CA . THR A 1 261 ? -16.048 10.177 33.656 1.00 14.22 259 THR A CA 1
ATOM 2062 C C . THR A 1 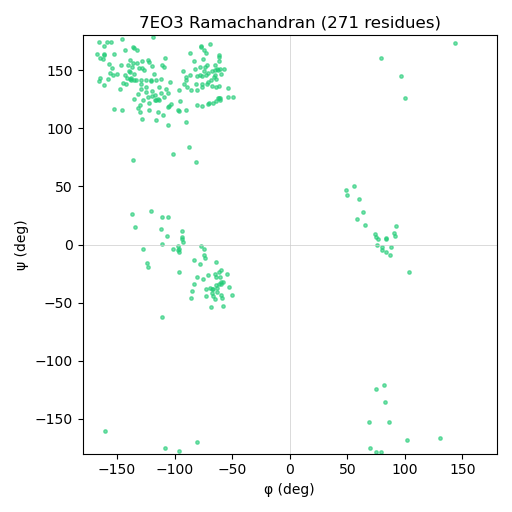261 ? -16.901 9.104 34.322 1.00 14.78 259 THR A C 1
ATOM 2063 O O . THR A 1 261 ? -16.530 7.929 34.374 1.00 14.36 259 THR A O 1
ATOM 2067 N N . SER A 1 262 ? -18.072 9.508 34.816 1.00 16.01 260 SER A N 1
ATOM 2068 C CA . SER A 1 262 ? -18.981 8.531 35.404 1.00 17.66 260 SER A CA 1
ATOM 2069 C C . SER A 1 262 ? -19.424 7.472 34.399 1.00 17.16 260 SER A C 1
ATOM 2070 O O . SER A 1 262 ? -19.797 6.364 34.804 1.00 18.80 260 SER A O 1
ATOM 2073 N N . ALA A 1 263 ? -19.376 7.781 33.101 1.00 16.24 261 ALA A N 1
ATOM 2074 C CA . ALA A 1 263 ? -19.788 6.841 32.063 1.00 16.46 261 ALA A CA 1
ATOM 2075 C C . ALA A 1 263 ? -18.703 5.840 31.682 1.00 15.41 261 ALA A C 1
ATOM 2076 O O . ALA A 1 263 ? -19.004 4.852 31.002 1.00 16.97 261 ALA A O 1
ATOM 2078 N N . THR A 1 264 ? -17.457 6.063 32.088 1.00 14.93 262 THR A N 1
ATOM 2079 C CA . THR A 1 264 ? -16.404 5.100 31.799 1.00 14.46 262 THR A CA 1
ATOM 2080 C C . THR A 1 264 ? -16.745 3.767 32.455 1.00 14.68 262 THR A C 1
ATOM 2081 O O . THR A 1 264 ? -17.187 3.721 33.606 1.00 15.47 262 THR A O 1
ATOM 2085 N N . VAL A 1 265 ? -16.549 2.680 31.718 1.00 14.37 263 VAL A N 1
ATOM 2086 C CA . VAL A 1 265 ? -16.936 1.344 32.166 1.00 14.86 263 VAL A CA 1
ATOM 2087 C C . VAL A 1 265 ? -15.682 0.603 32.615 1.00 14.23 263 VAL A C 1
ATOM 2088 O O . VAL A 1 265 ? -14.758 0.433 31.807 1.00 14.53 263 VAL A O 1
ATOM 2092 N N . PRO A 1 266 ? -15.604 0.150 33.864 1.00 14.03 264 PRO A N 1
ATOM 2093 C CA . PRO A 1 266 ? -14.419 -0.576 34.333 1.00 14.15 264 PRO A CA 1
ATOM 2094 C C . PRO A 1 266 ? -14.399 -2.016 33.832 1.00 13.91 264 PRO A C 1
ATOM 2095 O O . PRO A 1 266 ? -15.370 -2.529 33.273 1.00 14.56 264 PRO A O 1
ATOM 2099 N N . GLY A 1 267 ? -13.252 -2.660 34.050 1.00 13.21 265 GLY A N 1
ATOM 2100 C CA . GLY A 1 267 ? -13.128 -4.093 33.881 1.00 13.80 265 GLY A CA 1
ATOM 2101 C C . GLY A 1 267 ? -12.700 -4.571 32.514 1.00 13.76 265 GLY A C 1
ATOM 2102 O O . GLY A 1 267 ? -12.735 -5.782 32.267 1.00 15.60 265 GLY A O 1
ATOM 2103 N N . ARG A 1 268 ? -12.283 -3.677 31.624 1.00 13.63 266 ARG A N 1
ATOM 2104 C CA . ARG A 1 268 ? -11.881 -4.054 30.275 1.00 13.93 266 ARG A CA 1
ATOM 2105 C C . ARG A 1 268 ? -10.362 -4.201 30.228 1.00 14.70 266 ARG A C 1
ATOM 2106 O O . ARG A 1 268 ? -9.630 -3.229 30.410 1.00 17.11 266 ARG A O 1
ATOM 2114 N N . SER A 1 269 ? -9.888 -5.414 29.980 1.00 15.49 267 SER A N 1
ATOM 2115 C CA . SER A 1 269 ? -8.480 -5.740 30.167 1.00 14.50 267 SER A CA 1
ATOM 2116 C C . SER A 1 269 ? -7.645 -5.498 28.916 1.00 13.61 267 SER A C 1
ATOM 2117 O O . SER A 1 269 ? -8.088 -5.755 27.796 1.00 14.54 267 SER A O 1
ATOM 2120 N N . MET A 1 270 ? -6.407 -5.047 29.121 1.00 12.89 268 MET A N 1
ATOM 2121 C CA . MET A 1 270 ? -5.371 -5.207 28.110 1.00 12.59 268 MET A CA 1
ATOM 2122 C C . MET A 1 270 ? -4.822 -6.625 28.216 1.00 12.56 268 MET A C 1
ATOM 2123 O O . MET A 1 270 ? -4.537 -7.104 29.320 1.00 13.49 268 MET A O 1
ATOM 2128 N N . ILE A 1 271 ? -4.701 -7.302 27.077 1.00 11.98 269 ILE A N 1
ATOM 2129 C CA . ILE A 1 271 ? -4.297 -8.703 27.021 1.00 12.02 269 ILE A CA 1
ATOM 2130 C C . ILE A 1 271 ? -2.981 -8.777 26.265 1.00 11.53 269 ILE A C 1
ATOM 2131 O O . ILE A 1 271 ? -2.891 -8.302 25.128 1.00 12.55 269 ILE A O 1
ATOM 2136 N N . VAL A 1 272 ? -1.963 -9.371 26.886 1.00 11.57 270 VAL A N 1
ATOM 2137 C CA . VAL A 1 272 ? -0.616 -9.401 26.321 1.00 11.46 270 VAL A CA 1
ATOM 2138 C C . VAL A 1 272 ? -0.176 -10.852 26.165 1.00 11.24 270 VAL A C 1
ATOM 2139 O O . VAL A 1 272 ? 0.004 -11.559 27.164 1.00 12.46 270 VAL A O 1
ATOM 2143 N N . ASP A 1 273 ? 0.028 -11.288 24.919 1.00 11.45 271 ASP A N 1
ATOM 2144 C CA . ASP A 1 273 ? 0.508 -12.648 24.684 1.00 12.01 271 ASP A CA 1
ATOM 2145 C C . ASP A 1 273 ? 1.978 -12.789 25.067 1.00 11.88 271 ASP A C 1
ATOM 2146 O O . ASP A 1 273 ? 2.371 -13.777 25.701 1.00 12.58 271 ASP A O 1
ATOM 2151 N N . TYR A 1 274 ? 2.807 -11.822 24.680 1.00 11.80 272 TYR A N 1
ATOM 2152 C CA . TYR A 1 274 ? 4.226 -11.894 24.995 1.00 12.45 272 TYR A CA 1
ATOM 2153 C C . TYR A 1 274 ? 4.849 -10.517 24.851 1.00 12.35 272 TYR A C 1
ATOM 2154 O O . TYR A 1 274 ? 4.302 -9.628 24.192 1.00 12.32 272 TYR A O 1
ATOM 2163 N N . VAL A 1 275 ? 6.000 -10.373 25.509 1.00 12.01 273 VAL A N 1
ATOM 2164 C CA A VAL A 1 275 ? 6.951 -9.303 25.254 0.38 12.59 273 VAL A CA 1
ATOM 2165 C CA B VAL A 1 275 ? 6.960 -9.297 25.292 0.62 12.54 273 VAL A CA 1
ATOM 2166 C C . VAL A 1 275 ? 8.302 -9.956 24.999 1.00 12.29 273 VAL A C 1
ATOM 2167 O O . VAL A 1 275 ? 8.670 -10.934 25.663 1.00 13.02 273 VAL A O 1
ATOM 2174 N N . GLY A 1 276 ? 9.039 -9.426 24.033 1.00 12.36 274 GLY A N 1
ATOM 2175 C CA . GLY A 1 276 ? 10.333 -9.997 23.698 1.00 12.56 274 GLY A CA 1
ATOM 2176 C C . GLY A 1 276 ? 11.320 -8.948 23.248 1.00 11.85 274 GLY A C 1
ATOM 2177 O O . GLY A 1 276 ? 10.945 -7.886 22.735 1.00 11.99 274 GLY A O 1
ATOM 2178 N N . VAL A 1 277 ? 12.603 -9.266 23.427 1.00 11.57 275 VAL A N 1
ATOM 2179 C CA . VAL A 1 277 ? 13.715 -8.423 23.012 1.00 11.19 275 VAL A CA 1
ATOM 2180 C C . VAL A 1 277 ? 14.710 -9.294 22.258 1.00 10.32 275 VAL A C 1
ATOM 2181 O O . VAL A 1 277 ? 15.124 -10.344 22.760 1.00 11.72 275 VAL A O 1
ATOM 2185 N N . TRP A 1 278 ? 15.110 -8.849 21.066 1.00 10.65 276 TRP A N 1
ATOM 2186 C CA . TRP A 1 278 ? 16.080 -9.565 20.253 1.00 10.94 276 TRP A CA 1
ATOM 2187 C C . TRP A 1 278 ? 17.207 -8.629 19.835 1.00 11.05 276 TRP A C 1
ATOM 2188 O O . TRP A 1 278 ? 17.006 -7.425 19.660 1.00 12.00 276 TRP A O 1
ATOM 2199 N N . GLN A 1 279 ? 18.388 -9.206 19.627 1.00 11.11 277 GLN A N 1
ATOM 2200 C CA . GLN A 1 279 ? 19.508 -8.519 18.996 1.00 12.11 277 GLN A CA 1
ATOM 2201 C C . GLN A 1 279 ? 19.773 -9.140 17.632 1.00 12.15 277 GLN A C 1
ATOM 2202 O O . GLN A 1 279 ? 19.666 -10.359 17.463 1.00 12.90 277 GLN A O 1
ATOM 2208 N N . SER A 1 280 ? 20.129 -8.314 16.655 1.00 12.02 278 SER A N 1
ATOM 2209 C CA . SER A 1 280 ? 20.380 -8.847 15.325 1.00 12.78 278 SER A CA 1
ATOM 2210 C C . SER A 1 280 ? 21.624 -9.725 15.323 1.00 13.59 278 SER A C 1
ATOM 2211 O O . SER A 1 280 ? 22.571 -9.505 16.081 1.00 13.95 278 SER A O 1
ATOM 2214 N N . GLY A 1 281 ? 21.618 -10.719 14.441 1.00 15.13 279 GLY A N 1
ATOM 2215 C CA . GLY A 1 281 ? 22.689 -11.689 14.374 1.00 16.75 279 GLY A CA 1
ATOM 2216 C C . GLY A 1 281 ? 22.278 -12.958 15.083 1.00 19.13 279 GLY A C 1
ATOM 2217 O O . GLY A 1 281 ? 21.854 -12.909 16.236 1.00 18.97 279 GLY A O 1
ATOM 2218 N N . GLY A 1 282 ? 22.375 -14.095 14.400 1.00 22.72 280 GLY A N 1
ATOM 2219 C CA . GLY A 1 282 ? 21.960 -15.364 14.971 1.00 26.35 280 GLY A CA 1
ATOM 2220 C C . GLY A 1 282 ? 23.035 -16.003 15.825 1.00 29.60 280 GLY A C 1
ATOM 2221 O O . GLY A 1 282 ? 24.190 -15.577 15.806 1.00 31.72 280 GLY A O 1
#

Secondary structure (DSSP, 8-state):
--S----TTEEEEEEE---S-TTPPPPTTTEEEE-BTSSTTS-GGGGTT--PEE---TTTEEE-SSS-EEE--EE-TTS-EEE-EEEES---B-PPTT-EEEEEEEEE--S--GGGGTTEEEEEEEEEGGGTTT--STTTT-EEEEEE--TT-S-EEEEEE-S-SSBTTTTBTT-EEEEEPPSSS-TTTS-EEEEEEEE-SSSS-EEEEEETTEEEEEEEGGGS-HHHHHHHHSSS-EEEEEEEEESSHHHHHHHTS-SS-TTPPP---EEEEEEEEEEE--

Radius of gyration: 17.66 Å; Cα contacts (8 Å, |Δi|>4): 795; chains: 1; bounding box: 47×43×38 Å

Solvent-accessible surface area: 10976 Å² total; per-residue (Å²): 99,84,57,36,40,108,57,110,45,50,66,87,40,31,30,19,36,3,104,29,100,71,36,40,75,6,49,74,145,38,1,48,39,12,78,20,77,39,17,110,69,12,32,118,53,21,47,42,40,6,80,0,93,1,12,83,66,68,55,2,0,5,8,23,40,124,12,23,0,82,0,16,0,60,88,54,122,105,45,63,12,19,0,0,11,0,5,0,117,98,24,81,2,66,9,46,140,49,13,13,1,24,0,0,0,45,0,30,1,3,77,5,87,51,112,26,0,14,0,1,22,1,6,0,26,0,3,0,24,54,18,76,62,70,27,170,35,63,5,133,5,0,18,0,3,0,0,15,2,0,9,7,72,42,86,0,43,0,7,0,16,0,12,92,34,102,28,41,69,0,87,12,136,113,8,48,39,77,26,73,97,5,32,79,72,53,0,3,55,14,50,7,32,0,44,0,11,5,4,30,74,130,110,48,25,19,0,22,0,30,0,52,54,84,94,27,21,43,11,89,65,88,99,19,92,82,94,11,14,65,42,0,16,58,33,49,0,0,1,0,0,0,8,0,1,0,0,5,65,45,0,43,58,67,33,65,93,75,10,28,44,114,51,1,55,41,36,91,26,0,45,0,9,2,0,0,0,3,55,45,41,91

Foldseek 3Di:
DFDDDDDPQWFFPDKAQLADAALAAPDPLFKDKDFAQDDVVADGRPVFPFFATEDRHSLQWHGHNPRKIKGFWDADPVGHIYTIKMWTPDFQQAADALWKKKKKWKKAAQQDADLQFQFKKWFKKKFHVVCVPPNPCPPAQKMWTQFIDGHNDQKTKTFITWADPPPGLQNPPVGDIDMDGAPDDGSNPDIKMWMWMFGNNDPQTKIWIDINNHTTDMDTPVSDDPSGVCSHHVDRGIMMMTIITGWGDVSCVVVVHTDDDPSHHTTGIMMISMITMIMGGD

Near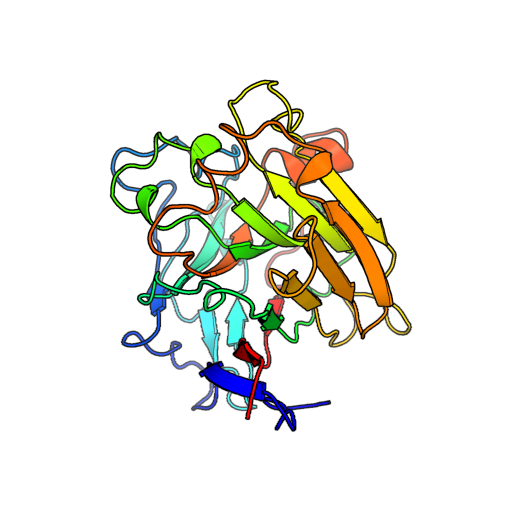est PDB structures (foldseek):
  7eo3-assembly1_A  TM=1.004E+00  e=2.880E-62  Actinomycetes bacterium
  3dgt-assembly1_A  TM=9.825E-01  e=8.916E-45  Streptomyces sioyaensis
  2hyk-assembly1_A  TM=8.952E-01  e=9.798E-24  Nocardiopsis sp. F96
  3atg-assembly1_A  TM=8.948E-01  e=3.624E-23  Cellulosimicrobium cellulans
  6t2o-assembly1_AAA  TM=7.674E-01  e=8.092E-14  Bacteroides caccae ATCC 43185

B-factor: mean 16.53, std 6.53, range [10.18, 55.06]